Protein AF-0000000084926253 (afdb_homodimer)

InterPro domains:
  IPR000182 GNAT domain [PF13302] (10-148)
  IPR000182 GNAT domain [PS51186] (9-174)
  IPR016181 Acyl-CoA N-acyltransferase [SSF55729] (2-172)

Sequence (370 aa):
MIIAQGELVNIREVRWGDLKYLQKWANDPEVAYWARAETNISNVTIGEFRRWYYRRSSSSVKRFIIETKESKKPIGSISYRDYDSINKVIVLGIHIGEKNYWGKGFGTDAIKTFVKYLFDTLDINRIELDTFDENIRAIKAYQKCGFKIEGVLREARLIEGKFHDVIIMGMTRKDYLKIANKIQIMIIAQGELVNIREVRWGDLKYLQKWANDPEVAYWARAETNISNVTIGEFRRWYYRRSSSSVKRFIIETKESKKPIGSISYRDYDSINKVIVLGIHIGEKNYWGKGFGTDAIKTFVKYLFDTLDINRIELDTFDENIRAIKAYQKCGFKIEGVLREARLIEGKFHDVIIMGMTRKDYLKIANKIQI

Nearest PDB structures (foldseek):
  8gxk-assembly2_C  TM=8.073E-01  e=1.306E-13  Pseudomonas jinjuensis
  8gxf-assembly2_C  TM=8.022E-01  e=2.787E-13  Pseudomonas flexibilis
  8gxj-assembly1_A  TM=7.849E-01  e=1.741E-12  Pseudomonas aeruginosa PAO1
  3igr-assembly1_A  TM=8.178E-01  e=3.489E-12  Aliivibrio fischeri ES114
  3tcv-assembly1_A  TM=7.772E-01  e=3.716E-12  Brucella abortus 2308

Structure (mmCIF, N/CA/C/O backbone):
data_AF-0000000084926253-model_v1
#
loop_
_entity.id
_entity.type
_entity.pdbx_description
1 polymer 'GCN5-related N-acetyltransferase'
#
loop_
_atom_site.group_PDB
_atom_site.id
_atom_site.type_symbol
_atom_site.label_atom_id
_atom_site.label_alt_id
_atom_site.label_comp_id
_atom_site.label_asym_id
_atom_site.label_entity_id
_atom_site.label_seq_id
_atom_site.pdbx_PDB_ins_code
_atom_site.Cartn_x
_atom_site.Cartn_y
_atom_site.Cartn_z
_atom_site.occupancy
_atom_site.B_iso_or_equiv
_atom_site.auth_seq_id
_atom_site.auth_comp_id
_atom_site.auth_asym_id
_atom_site.auth_atom_id
_atom_site.pdbx_PDB_model_num
ATOM 1 N N . MET A 1 1 ? 6.355 20.531 22.109 1 90.69 1 MET A N 1
ATOM 2 C CA . MET A 1 1 ? 7.398 21.25 21.391 1 90.69 1 MET A CA 1
ATOM 3 C C . MET A 1 1 ? 7.027 21.406 19.922 1 90.69 1 MET A C 1
ATOM 5 O O . MET A 1 1 ? 6.543 20.469 19.297 1 90.69 1 MET A O 1
ATOM 9 N N . ILE A 1 2 ? 7.273 22.609 19.391 1 97.62 2 ILE A N 1
ATOM 10 C CA . ILE A 1 2 ? 7.031 22.875 17.984 1 97.62 2 ILE A CA 1
ATOM 11 C C . ILE A 1 2 ? 8.141 22.25 17.125 1 97.62 2 ILE A C 1
ATOM 13 O O . ILE A 1 2 ? 9.32 22.469 17.391 1 97.62 2 ILE A O 1
ATOM 17 N N . ILE A 1 3 ? 7.773 21.484 16.125 1 98.12 3 ILE A N 1
ATOM 18 C CA . ILE A 1 3 ? 8.789 20.797 15.336 1 98.12 3 ILE A CA 1
ATOM 19 C C . ILE A 1 3 ? 8.969 21.516 13.992 1 98.12 3 ILE A C 1
ATOM 21 O O . ILE A 1 3 ? 10.008 21.391 13.352 1 98.12 3 ILE A O 1
ATOM 25 N N . ALA A 1 4 ? 7.961 22.203 13.594 1 98.44 4 ALA A N 1
ATOM 26 C CA . ALA A 1 4 ? 8.016 22.938 12.328 1 98.44 4 ALA A CA 1
ATOM 27 C C . ALA A 1 4 ? 7.02 24.094 12.328 1 98.44 4 ALA A C 1
ATOM 29 O O . ALA A 1 4 ? 5.992 24.047 13.008 1 98.44 4 ALA A O 1
ATOM 30 N N . GLN A 1 5 ? 7.32 25.125 11.594 1 98.5 5 GLN A N 1
ATOM 31 C CA . GLN A 1 5 ? 6.484 26.312 11.531 1 98.5 5 GLN A CA 1
ATOM 32 C C . GLN A 1 5 ? 6.25 26.75 10.086 1 98.5 5 GLN A C 1
ATOM 34 O O . GLN A 1 5 ? 7.199 26.875 9.305 1 98.5 5 GLN A O 1
ATOM 39 N N . GLY A 1 6 ? 4.949 26.875 9.766 1 98.12 6 GLY A N 1
ATOM 40 C CA . GLY A 1 6 ? 4.578 27.375 8.453 1 98.12 6 GLY A CA 1
ATOM 41 C C . GLY A 1 6 ? 4.09 28.812 8.484 1 98.12 6 GLY A C 1
ATOM 42 O O . GLY A 1 6 ? 4.445 29.578 9.383 1 98.12 6 GLY A O 1
ATOM 43 N N . GLU A 1 7 ? 3.412 29.234 7.43 1 98.19 7 GLU A N 1
ATOM 44 C CA . GLU A 1 7 ? 2.875 30.578 7.336 1 98.19 7 GLU A CA 1
ATOM 45 C C . GLU A 1 7 ? 1.627 30.75 8.195 1 98.19 7 GLU A C 1
ATOM 47 O O . GLU A 1 7 ? 1.446 31.781 8.852 1 98.19 7 GLU A O 1
ATOM 52 N N . LEU A 1 8 ? 0.817 29.688 8.227 1 98.56 8 LEU A N 1
ATOM 53 C CA . LEU A 1 8 ? -0.477 29.766 8.898 1 98.56 8 LEU A CA 1
ATOM 54 C C . LEU A 1 8 ? -0.507 28.875 10.133 1 98.56 8 LEU A C 1
ATOM 56 O O . LEU A 1 8 ? -1.271 29.125 11.07 1 98.56 8 LEU A O 1
ATOM 60 N N . VAL A 1 9 ? 0.363 27.844 10.086 1 98.75 9 VAL A N 1
ATOM 61 C CA . VAL A 1 9 ? 0.202 26.844 11.141 1 98.75 9 VAL A CA 1
ATOM 62 C C . VAL A 1 9 ? 1.558 26.547 11.773 1 98.75 9 VAL A C 1
ATOM 64 O O . VAL A 1 9 ? 2.604 26.828 11.18 1 98.75 9 VAL A O 1
ATOM 67 N N . ASN A 1 10 ? 1.489 26.047 13.016 1 98.75 10 ASN A N 1
ATOM 68 C CA . ASN A 1 10 ? 2.57 25.297 13.648 1 98.75 10 ASN A CA 1
ATOM 69 C C . ASN A 1 10 ? 2.256 23.797 13.711 1 98.75 10 ASN A C 1
ATOM 71 O O . ASN A 1 10 ? 1.097 23.422 13.867 1 98.75 10 ASN A O 1
ATOM 75 N N . ILE A 1 11 ? 3.277 23.031 13.539 1 98.88 11 ILE A N 1
ATOM 76 C CA . ILE A 1 11 ? 3.168 21.594 13.773 1 98.88 11 ILE A CA 1
ATOM 77 C C . ILE A 1 11 ? 3.949 21.219 15.031 1 98.88 11 ILE A C 1
ATOM 79 O O . ILE A 1 11 ? 5.129 21.547 15.156 1 98.88 11 ILE A O 1
ATOM 83 N N . ARG A 1 12 ? 3.311 20.516 15.969 1 98.75 12 ARG A N 1
ATOM 84 C CA . ARG A 1 12 ? 3.963 20.219 17.234 1 98.75 12 ARG A CA 1
ATOM 85 C C . ARG A 1 12 ? 3.598 18.812 17.734 1 98.75 12 ARG A C 1
ATOM 87 O O . ARG A 1 12 ? 2.645 18.219 17.234 1 98.75 12 ARG A O 1
ATOM 94 N N . GLU A 1 13 ? 4.312 18.344 18.703 1 98.31 13 GLU A N 1
ATOM 95 C CA . GLU A 1 13 ? 4.047 17.047 19.328 1 98.31 13 GLU A CA 1
ATOM 96 C C . GLU A 1 13 ? 2.689 17.047 20.031 1 98.31 13 GLU A C 1
ATOM 98 O O . GLU A 1 13 ? 2.213 18.094 20.484 1 98.31 13 GLU A O 1
ATOM 103 N N . VAL A 1 14 ? 2.17 15.859 20.094 1 98.5 14 VAL A N 1
ATOM 104 C CA . VAL A 1 14 ? 0.901 15.68 20.797 1 98.5 14 VAL A CA 1
ATOM 105 C C . VAL A 1 14 ? 1.115 15.82 22.297 1 98.5 14 VAL A C 1
ATOM 107 O O . VAL A 1 14 ? 2.088 15.289 22.844 1 98.5 14 VAL A O 1
ATOM 110 N N . ARG A 1 15 ? 0.203 16.531 22.938 1 97.5 15 ARG A N 1
ATOM 111 C CA . ARG A 1 15 ? 0.173 16.641 24.391 1 97.5 15 ARG A CA 1
ATOM 112 C C . ARG A 1 15 ? -1.101 16.031 24.953 1 97.5 15 ARG A C 1
ATOM 114 O O . ARG A 1 15 ? -2.078 15.836 24.234 1 97.5 15 ARG A O 1
ATOM 121 N N . TRP A 1 16 ? -1.002 15.805 26.234 1 97 16 TRP A N 1
ATOM 122 C CA . TRP A 1 16 ? -2.139 15.195 26.922 1 97 16 TRP A CA 1
ATOM 123 C C . TRP A 1 16 ? -3.422 15.977 26.641 1 97 16 TRP A C 1
ATOM 125 O O . TRP A 1 16 ? -4.461 15.383 26.344 1 97 16 TRP A O 1
ATOM 135 N N . GLY A 1 17 ? -3.395 17.234 26.688 1 97.38 17 GLY A N 1
ATOM 136 C CA . GLY A 1 17 ? -4.551 18.094 26.5 1 97.38 17 GLY A CA 1
ATOM 137 C C . GLY A 1 17 ? -5.117 18.047 25.094 1 97.38 17 GLY A C 1
ATOM 138 O O . GLY A 1 17 ? -6.242 18.5 24.859 1 97.38 17 GLY A O 1
ATOM 139 N N . ASP A 1 18 ? -4.383 17.484 24.172 1 98.31 18 ASP A N 1
ATOM 140 C CA . ASP A 1 18 ? -4.824 17.406 22.797 1 98.31 18 ASP A CA 1
ATOM 141 C C . ASP A 1 18 ? -5.793 16.234 22.594 1 98.31 18 ASP A C 1
ATOM 143 O O . ASP A 1 18 ? -6.477 16.156 21.562 1 98.31 18 ASP A O 1
ATOM 147 N N . LEU A 1 19 ? -5.855 15.336 23.5 1 98.25 19 LEU A N 1
ATOM 148 C CA . LEU A 1 19 ? -6.625 14.102 23.344 1 98.25 19 LEU A CA 1
ATOM 149 C C . LEU A 1 19 ? -8.102 14.414 23.125 1 98.25 19 LEU A C 1
ATOM 151 O O . LEU A 1 19 ? -8.797 13.695 22.406 1 98.25 19 LEU A O 1
ATOM 155 N N . LYS A 1 20 ? -8.57 15.453 23.75 1 98 20 LYS A N 1
ATOM 156 C CA . LYS A 1 20 ? -9.969 15.82 23.562 1 98 20 LYS A CA 1
ATOM 157 C C . LYS A 1 20 ? -10.25 16.234 22.125 1 98 20 LYS A C 1
ATOM 159 O O . LYS A 1 20 ? -11.336 15.984 21.594 1 98 20 LYS A O 1
ATOM 164 N N . TYR A 1 21 ? -9.32 16.906 21.531 1 98.38 21 TYR A N 1
ATOM 165 C CA . TYR A 1 21 ? -9.477 17.312 20.125 1 98.38 21 TYR A CA 1
ATOM 166 C C . TYR A 1 21 ? -9.406 16.094 19.203 1 98.38 21 TYR A C 1
ATOM 168 O O . TYR A 1 21 ? -10.227 15.953 18.297 1 98.38 21 TYR A O 1
ATOM 176 N N . LEU A 1 22 ? -8.422 15.273 19.484 1 98.12 22 LEU A N 1
ATOM 177 C CA . LEU A 1 22 ? -8.297 14.055 18.688 1 98.12 22 LEU A CA 1
ATOM 178 C C . LEU A 1 22 ? -9.578 13.234 18.75 1 98.12 22 LEU A C 1
ATOM 180 O O . LEU A 1 22 ? -10.047 12.719 17.734 1 98.12 22 LEU A O 1
ATOM 184 N N . GLN A 1 23 ? -10.109 13.102 19.891 1 98 23 GLN A N 1
ATOM 185 C CA . GLN A 1 23 ? -11.367 12.383 20.078 1 98 23 GLN A CA 1
ATOM 186 C C . GLN A 1 23 ? -12.492 13.062 19.297 1 98 23 GLN A C 1
ATOM 188 O O . GLN A 1 23 ? -13.258 12.398 18.594 1 98 23 GLN A O 1
ATOM 193 N N . LYS A 1 24 ? -12.578 14.359 19.5 1 97.94 24 LYS A N 1
ATOM 194 C CA . LYS A 1 24 ? -13.594 15.141 18.797 1 97.94 24 LYS A CA 1
ATOM 195 C C . LYS A 1 24 ? -13.547 14.898 17.297 1 97.94 24 LYS A C 1
ATOM 197 O O . LYS A 1 24 ? -14.562 14.602 16.672 1 97.94 24 LYS A O 1
ATOM 202 N N . TRP A 1 25 ? -12.414 15.039 16.75 1 98 25 TRP A N 1
ATOM 203 C CA . TRP A 1 25 ? -12.25 14.898 15.312 1 98 25 TRP A CA 1
ATOM 204 C C . TRP A 1 25 ? -12.539 13.469 14.867 1 98 25 TRP A C 1
ATOM 206 O O . TRP A 1 25 ? -13.195 13.25 13.844 1 98 25 TRP A O 1
ATOM 216 N N . ALA A 1 26 ? -12.047 12.461 15.602 1 96.94 26 ALA A N 1
ATOM 217 C CA . ALA A 1 26 ? -12.234 11.055 15.266 1 96.94 26 ALA A CA 1
ATOM 218 C C . ALA A 1 26 ? -13.711 10.68 15.258 1 96.94 26 ALA A C 1
ATOM 220 O O . ALA A 1 26 ? -14.141 9.82 14.484 1 96.94 26 ALA A O 1
ATOM 221 N N . ASN A 1 27 ? -14.453 11.367 16.047 1 97.12 27 ASN A N 1
ATOM 222 C CA . ASN A 1 27 ? -15.859 11.016 16.234 1 97.12 27 ASN A CA 1
ATOM 223 C C . ASN A 1 27 ? -16.781 11.906 15.398 1 97.12 27 ASN A C 1
ATOM 225 O O . ASN A 1 27 ? -18 11.766 15.453 1 97.12 27 ASN A O 1
ATOM 229 N N . ASP A 1 28 ? -16.25 12.82 14.695 1 97.69 28 ASP A N 1
ATOM 230 C CA . ASP A 1 28 ? -17.031 13.641 13.766 1 97.69 28 ASP A CA 1
ATOM 231 C C . ASP A 1 28 ? -17.219 12.922 12.43 1 97.69 28 ASP A C 1
ATOM 233 O O . ASP A 1 28 ? -16.25 12.641 11.727 1 97.69 28 ASP A O 1
ATOM 237 N N . PRO A 1 29 ? -18.422 12.648 12.062 1 96.5 29 PRO A N 1
ATOM 238 C CA . PRO A 1 29 ? -18.656 11.82 10.883 1 96.5 29 PRO A CA 1
ATOM 239 C C . PRO A 1 29 ? -18.109 12.445 9.602 1 96.5 29 PRO A C 1
ATOM 241 O O . PRO A 1 29 ? -17.641 11.734 8.711 1 96.5 29 PRO A O 1
ATOM 244 N N . GLU A 1 30 ? -18.234 13.664 9.422 1 97.19 30 GLU A N 1
ATOM 245 C CA . GLU A 1 30 ? -17.75 14.312 8.211 1 97.19 30 GLU A CA 1
ATOM 246 C C . GLU A 1 30 ? -16.234 14.289 8.141 1 97.19 30 GLU A C 1
ATOM 248 O O . GLU A 1 30 ? -15.648 14.055 7.078 1 97.19 30 GLU A O 1
ATOM 253 N N . VAL A 1 31 ? -15.602 14.57 9.281 1 97.56 31 VAL A N 1
ATOM 254 C CA . VAL A 1 31 ? -14.148 14.5 9.344 1 97.56 31 VAL A CA 1
ATOM 255 C C . VAL A 1 31 ? -13.688 13.078 9.039 1 97.56 31 VAL A C 1
ATOM 257 O O . VAL A 1 31 ? -12.773 12.875 8.227 1 97.56 31 VAL A O 1
ATOM 260 N N . ALA A 1 32 ? -14.359 12.117 9.641 1 96.5 32 ALA A N 1
ATOM 261 C CA . ALA A 1 32 ? -14.016 10.711 9.43 1 96.5 32 ALA A CA 1
ATOM 262 C C . ALA A 1 32 ? -14.203 10.312 7.969 1 96.5 32 ALA A C 1
ATOM 264 O O . ALA A 1 32 ? -13.391 9.57 7.41 1 96.5 32 ALA A O 1
ATOM 265 N N . TYR A 1 33 ? -15.203 10.797 7.348 1 96.62 33 TYR A N 1
ATOM 266 C CA . TYR A 1 33 ? -15.492 10.5 5.949 1 96.62 33 TYR A CA 1
ATOM 267 C C . TYR A 1 33 ? -14.352 10.961 5.047 1 96.62 33 TYR A C 1
ATOM 269 O O . TYR A 1 33 ? -13.812 10.172 4.266 1 96.62 33 TYR A O 1
ATOM 277 N N . TRP A 1 34 ? -13.93 12.141 5.188 1 96.19 34 TRP A N 1
ATOM 278 C CA . TRP A 1 34 ? -12.922 12.703 4.293 1 96.19 34 TRP A CA 1
ATOM 279 C C . TRP A 1 34 ? -11.531 12.219 4.672 1 96.19 34 TRP A C 1
ATOM 281 O O . TRP A 1 34 ? -10.68 12.016 3.803 1 96.19 34 TRP A O 1
ATOM 291 N N . ALA A 1 35 ? -11.289 12.031 5.953 1 94.38 35 ALA A N 1
ATOM 292 C CA . ALA A 1 35 ? -9.961 11.656 6.438 1 94.38 35 ALA A CA 1
ATOM 293 C C . ALA A 1 35 ? -9.688 10.172 6.203 1 94.38 35 ALA A C 1
ATOM 295 O O . ALA A 1 35 ? -8.562 9.781 5.895 1 94.38 35 ALA A O 1
ATOM 296 N N . ARG A 1 36 ? -10.781 9.383 6.332 1 93 36 ARG A N 1
ATOM 297 C CA . ARG A 1 36 ? -10.555 7.938 6.387 1 93 36 ARG A CA 1
ATOM 298 C C . ARG A 1 36 ? -11.578 7.191 5.535 1 93 36 ARG A C 1
ATOM 300 O O . ARG A 1 36 ? -11.586 5.957 5.512 1 93 36 ARG A O 1
ATOM 307 N N . ALA A 1 37 ? -12.445 7.898 4.902 1 93.75 37 ALA A N 1
ATOM 308 C CA . ALA A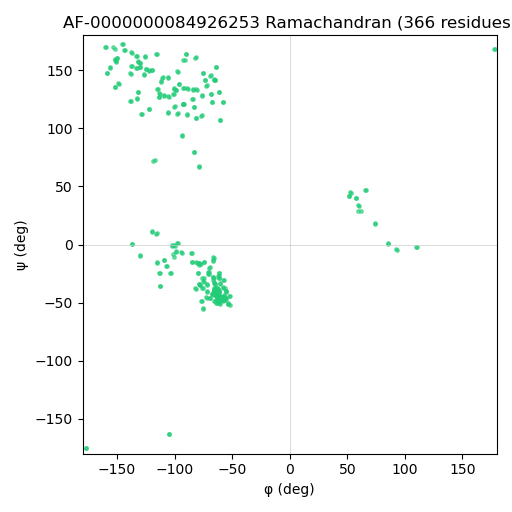 1 37 ? -13.5 7.297 4.094 1 93.75 37 ALA A CA 1
ATOM 309 C C . ALA A 1 37 ? -14.391 6.391 4.941 1 93.75 37 ALA A C 1
ATOM 311 O O . ALA A 1 37 ? -14.836 5.34 4.477 1 93.75 37 ALA A O 1
ATOM 312 N N . GLU A 1 38 ? -14.555 6.746 6.121 1 92.25 38 GLU A N 1
ATOM 313 C CA . GLU A 1 38 ? -15.375 5.961 7.035 1 92.25 38 GLU A CA 1
ATOM 314 C C . GLU A 1 38 ? -16.766 6.578 7.207 1 92.25 38 GLU A C 1
ATOM 316 O O . GLU A 1 38 ? -16.875 7.777 7.465 1 92.25 38 GLU A O 1
ATOM 321 N N . THR A 1 39 ? -17.766 5.758 7.047 1 92.06 39 THR A N 1
ATOM 322 C CA . THR A 1 39 ? -19.141 6.273 7.152 1 92.06 39 THR A CA 1
ATOM 323 C C . THR A 1 39 ? -19.859 5.656 8.344 1 92.06 39 THR A C 1
ATOM 325 O O . THR A 1 39 ? -20.906 6.141 8.766 1 92.06 39 THR A O 1
ATOM 328 N N . ASN A 1 40 ? -19.406 4.605 8.93 1 86.56 40 ASN A N 1
ATOM 329 C CA . ASN A 1 40 ? -19.984 3.951 10.094 1 86.56 40 ASN A CA 1
ATOM 330 C C . ASN A 1 40 ? -19.031 3.975 11.281 1 86.56 40 ASN A C 1
ATOM 332 O O . ASN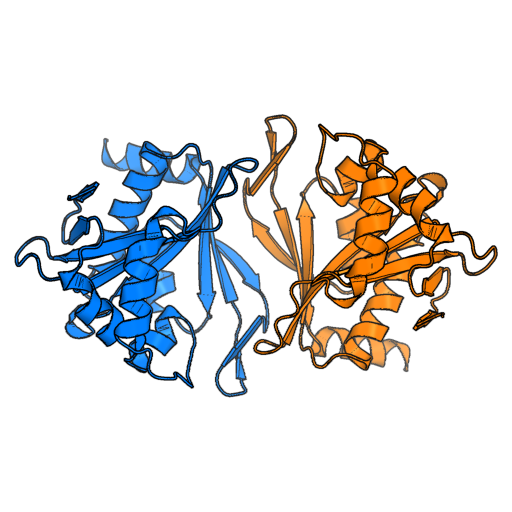 A 1 40 ? -18.578 2.926 11.734 1 86.56 40 ASN A O 1
ATOM 336 N N . ILE A 1 41 ? -18.953 5.176 11.781 1 84.88 41 ILE A N 1
ATOM 337 C CA . ILE A 1 41 ? -17.938 5.297 12.828 1 84.88 41 ILE A CA 1
ATOM 338 C C . ILE A 1 41 ? -18.562 4.961 14.18 1 84.88 41 ILE A C 1
ATOM 340 O O . ILE A 1 41 ? -19.734 5.266 14.43 1 84.88 41 ILE A O 1
ATOM 344 N N . SER A 1 42 ? -17.766 4.145 14.867 1 86.88 42 SER A N 1
ATOM 345 C CA . SER A 1 42 ? -18.078 3.961 16.281 1 86.88 42 SER A CA 1
ATOM 346 C C . SER A 1 42 ? -17.297 4.945 17.156 1 86.88 42 SER A C 1
ATOM 348 O O . SER A 1 42 ? -16.109 5.18 16.922 1 86.88 42 SER A O 1
ATOM 350 N N . ASN A 1 43 ? -17.969 5.508 18.047 1 90.5 43 ASN A N 1
ATOM 351 C CA . ASN A 1 43 ? -17.297 6.484 18.906 1 90.5 43 ASN A CA 1
ATOM 352 C C . ASN A 1 43 ? -16.125 5.863 19.625 1 90.5 43 ASN A C 1
ATOM 354 O O . ASN A 1 43 ? -16.266 4.867 20.344 1 90.5 43 ASN A O 1
ATOM 358 N N . VAL A 1 44 ? -15.086 6.469 19.375 1 92.94 44 VAL A N 1
ATOM 359 C CA . VAL A 1 44 ? -13.898 6.078 20.125 1 92.94 44 VAL A CA 1
ATOM 360 C C . VAL A 1 44 ? -13.867 6.789 21.469 1 92.94 44 VAL A C 1
ATOM 362 O O . VAL A 1 44 ? -14.062 8.008 21.547 1 92.94 44 VAL A O 1
ATOM 365 N N . THR A 1 45 ? -13.609 6.086 22.484 1 95.75 45 THR A N 1
ATOM 366 C CA . THR A 1 45 ? -13.641 6.648 23.828 1 95.75 45 THR A CA 1
ATOM 367 C C . THR A 1 45 ? -12.344 7.387 24.141 1 95.75 45 THR A C 1
ATOM 369 O O . THR A 1 45 ? -11.312 7.133 23.516 1 95.75 45 THR A O 1
ATOM 372 N N . ILE A 1 46 ? -12.492 8.188 25.125 1 95.38 46 ILE A N 1
ATOM 373 C CA . ILE A 1 46 ? -11.312 8.922 25.562 1 95.38 46 ILE A CA 1
ATOM 374 C C . ILE A 1 46 ? -10.281 7.945 26.141 1 95.38 46 ILE A C 1
ATOM 376 O O . ILE A 1 46 ? -9.078 8.164 26.016 1 95.38 46 ILE A O 1
ATOM 380 N N . GLY A 1 47 ? -10.773 6.883 26.766 1 95.88 47 GLY A N 1
ATOM 381 C CA . GLY A 1 47 ? -9.891 5.859 27.297 1 95.88 47 GLY A CA 1
ATOM 382 C C . GLY A 1 47 ? -8.992 5.23 26.25 1 95.88 47 GLY A C 1
ATOM 383 O O . GLY A 1 47 ? -7.828 4.934 26.516 1 95.88 47 GLY A O 1
ATOM 384 N N . GLU A 1 48 ? -9.508 5.051 25.109 1 95.5 48 GLU A N 1
ATOM 385 C CA . GLU A 1 48 ? -8.719 4.496 24.016 1 95.5 48 GLU A CA 1
ATOM 386 C C . GLU A 1 48 ? -7.594 5.441 23.609 1 95.5 48 GLU A C 1
ATOM 388 O O . GLU A 1 48 ? -6.473 5.004 23.344 1 95.5 48 GLU A O 1
ATOM 393 N N . PHE A 1 49 ? -7.895 6.719 23.594 1 95.56 49 PHE A N 1
ATOM 394 C CA . PHE A 1 49 ? -6.879 7.699 23.219 1 95.56 49 PHE A CA 1
ATOM 395 C C . PHE A 1 49 ? -5.836 7.832 24.328 1 95.56 49 PHE A C 1
ATOM 397 O O . PHE A 1 49 ? -4.66 8.062 24.062 1 95.56 49 PHE A O 1
ATOM 404 N N . ARG A 1 50 ? -6.258 7.699 25.531 1 96.06 50 ARG A N 1
ATOM 405 C CA . ARG A 1 50 ? -5.309 7.715 26.641 1 96.06 50 ARG A CA 1
ATOM 406 C C . ARG A 1 50 ? -4.336 6.543 26.547 1 96.06 50 ARG A C 1
ATOM 408 O O . ARG A 1 50 ? -3.129 6.719 26.734 1 96.06 50 ARG A O 1
ATOM 415 N N . ARG A 1 51 ? -4.887 5.391 26.297 1 95.69 51 ARG A N 1
ATOM 416 C CA . ARG A 1 51 ? -4.035 4.219 26.109 1 95.69 51 ARG A CA 1
ATOM 417 C C . ARG A 1 51 ? -3.057 4.426 24.953 1 95.69 51 ARG A C 1
ATOM 419 O O . ARG A 1 51 ? -1.871 4.117 25.078 1 95.69 51 ARG A O 1
ATOM 426 N N . TRP A 1 52 ? -3.588 4.93 23.891 1 94.56 52 TRP A N 1
ATOM 427 C CA . TRP A 1 52 ? -2.729 5.219 22.75 1 94.56 52 TRP A CA 1
ATOM 428 C C . TRP A 1 52 ? -1.615 6.188 23.141 1 94.56 52 TRP A C 1
ATOM 430 O O . TRP A 1 52 ? -0.455 5.988 22.766 1 94.56 52 TRP A O 1
ATOM 440 N N . TYR A 1 53 ? -1.964 7.27 23.859 1 95.75 53 TYR A N 1
ATOM 441 C CA . TYR A 1 53 ? -1.023 8.328 24.203 1 95.75 53 TYR A CA 1
ATOM 442 C C . TYR A 1 53 ? 0.182 7.762 24.953 1 95.75 53 TYR A C 1
ATOM 444 O O . TYR A 1 53 ? 1.322 8.141 24.672 1 95.75 53 TYR A O 1
ATOM 452 N N . TYR A 1 54 ? -0.022 6.859 25.75 1 94.81 54 TYR A N 1
ATOM 453 C CA . TYR A 1 54 ? 1.046 6.316 26.578 1 94.81 54 TYR A CA 1
ATOM 454 C C . TYR A 1 54 ? 1.911 5.344 25.797 1 94.81 54 TYR A C 1
ATOM 456 O O . TYR A 1 54 ? 3.049 5.059 26.172 1 94.81 54 TYR A O 1
ATOM 464 N N . ARG A 1 55 ? 1.462 4.898 24.719 1 95.38 55 ARG A N 1
ATOM 465 C CA . ARG A 1 55 ? 2.203 3.902 23.953 1 95.38 55 ARG A CA 1
ATOM 466 C C . ARG A 1 55 ? 2.633 4.461 22.594 1 95.38 55 ARG A C 1
ATOM 468 O O . ARG A 1 55 ? 3.131 3.725 21.75 1 95.38 55 ARG A O 1
ATOM 475 N N . ARG A 1 56 ? 2.445 5.723 22.406 1 93.56 56 ARG A N 1
ATOM 476 C CA . ARG A 1 56 ? 2.572 6.289 21.062 1 93.56 56 ARG A CA 1
ATOM 477 C C . ARG A 1 56 ? 4.027 6.301 20.609 1 93.56 56 ARG A C 1
ATOM 479 O O . ARG A 1 56 ? 4.309 6.375 19.406 1 93.56 56 ARG A O 1
ATOM 486 N N . SER A 1 57 ? 4.902 6.293 21.547 1 91.69 57 SER A N 1
ATOM 487 C CA . SER A 1 57 ? 6.32 6.27 21.188 1 91.69 57 SER A CA 1
ATOM 488 C C . SER A 1 57 ? 6.676 5.012 20.406 1 91.69 57 SER A C 1
ATOM 490 O O . SER A 1 57 ? 7.602 5.02 19.594 1 91.69 57 SER A O 1
ATOM 492 N N . SER A 1 58 ? 5.953 3.971 20.625 1 93.25 58 SER A N 1
ATOM 493 C CA . SER A 1 58 ? 6.219 2.697 19.953 1 93.25 58 SER A CA 1
ATOM 494 C C . SER A 1 58 ? 5.332 2.512 18.734 1 93.25 58 SER A C 1
ATOM 496 O O . SER A 1 58 ? 5.414 1.491 18.047 1 93.25 58 SER A O 1
ATOM 498 N N . SER A 1 59 ? 4.582 3.504 18.562 1 92.62 59 SER A N 1
ATOM 499 C CA . SER A 1 59 ? 3.668 3.422 17.438 1 92.62 59 SER A CA 1
ATOM 500 C C . SER A 1 59 ? 4.41 3.596 16.109 1 92.62 59 SER A C 1
ATOM 502 O O . SER A 1 59 ? 5.316 4.422 16 1 92.62 59 SER A O 1
ATOM 504 N N . SER A 1 60 ? 3.977 2.814 15.125 1 93.75 60 SER A N 1
ATOM 505 C CA . SER A 1 60 ? 4.512 2.959 13.773 1 93.75 60 SER A CA 1
ATOM 506 C C . SER A 1 60 ? 3.959 4.207 13.094 1 93.75 60 SER A C 1
ATOM 508 O O . SER A 1 60 ? 4.465 4.625 12.047 1 93.75 60 SER A O 1
ATOM 510 N N . VAL A 1 61 ? 2.969 4.73 13.617 1 96.44 61 VAL A N 1
ATOM 511 C CA . VAL A 1 61 ? 2.406 5.996 13.156 1 96.44 61 VAL A CA 1
ATOM 512 C C . VAL A 1 61 ? 2.877 7.133 14.062 1 96.44 61 VAL A C 1
ATOM 514 O O . VAL A 1 61 ? 2.67 7.09 15.273 1 96.44 61 VAL A O 1
ATOM 517 N N . LYS A 1 62 ? 3.531 8.023 13.531 1 98.06 62 LYS A N 1
ATOM 518 C CA . LYS A 1 62 ? 3.926 9.234 14.25 1 98.06 62 LYS A CA 1
ATOM 519 C C . LYS A 1 62 ? 2.977 10.383 13.938 1 98.06 62 LYS A C 1
ATOM 521 O O . LYS A 1 62 ? 2.971 10.914 12.828 1 98.06 62 LYS A O 1
ATOM 526 N N . ARG A 1 63 ? 2.264 10.766 14.914 1 98.38 63 ARG A N 1
ATOM 527 C CA . ARG A 1 63 ? 1.217 11.773 14.758 1 98.38 63 ARG A CA 1
ATOM 528 C C . ARG A 1 63 ? 1.606 13.078 15.445 1 98.38 63 ARG A C 1
ATOM 530 O O . ARG A 1 63 ? 2.172 13.062 16.547 1 98.38 63 ARG A O 1
ATOM 537 N N . PHE A 1 64 ? 1.224 14.188 14.836 1 98.81 64 PHE A N 1
ATOM 538 C CA . PHE A 1 64 ? 1.483 15.539 15.32 1 98.81 64 PHE A CA 1
ATOM 539 C C . PHE A 1 64 ? 0.22 16.391 15.258 1 98.81 64 PHE A C 1
ATOM 541 O O . PHE A 1 64 ? -0.744 16.031 14.578 1 98.81 64 PHE A O 1
ATOM 548 N N . ILE A 1 65 ? 0.306 17.469 16.016 1 98.94 65 ILE A N 1
ATOM 549 C CA . ILE A 1 65 ? -0.834 18.375 16.047 1 98.94 65 ILE A CA 1
ATOM 550 C C . ILE A 1 65 ? -0.565 19.578 15.148 1 98.94 65 ILE A C 1
ATOM 552 O O . ILE A 1 65 ? 0.54 20.125 15.148 1 98.94 65 ILE A O 1
ATOM 556 N N . ILE A 1 66 ? -1.558 19.891 14.383 1 98.94 66 ILE A N 1
ATOM 557 C CA . ILE A 1 66 ? -1.576 21.141 13.641 1 98.94 66 ILE A CA 1
ATOM 558 C C . ILE A 1 66 ? -2.287 22.219 14.461 1 98.94 66 ILE A C 1
ATOM 560 O O . ILE A 1 66 ? -3.455 22.062 14.82 1 98.94 66 ILE A O 1
ATOM 564 N N . GLU A 1 67 ? -1.664 23.312 14.781 1 98.88 67 GLU A N 1
ATOM 565 C CA . GLU A 1 67 ? -2.314 24.438 15.445 1 98.88 67 GLU A CA 1
ATOM 566 C C . GLU A 1 67 ? -2.131 25.719 14.656 1 98.88 67 GLU A C 1
ATOM 568 O O . G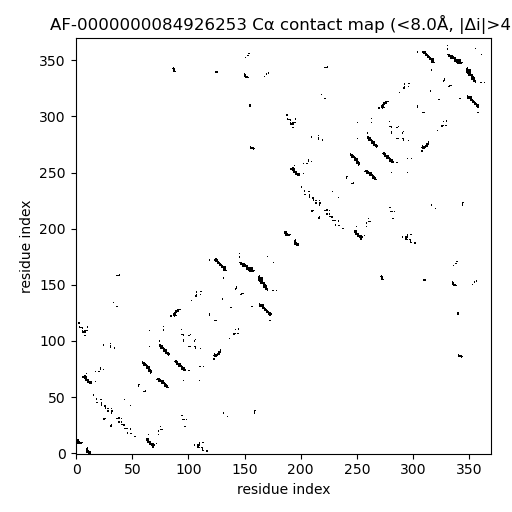LU A 1 67 ? -1.141 25.875 13.945 1 98.88 67 GLU A O 1
ATOM 573 N N . THR A 1 68 ? -3.078 26.625 14.781 1 98.56 68 THR A N 1
ATOM 574 C CA . THR A 1 68 ? -2.947 27.906 14.109 1 98.56 68 THR A CA 1
ATOM 575 C C . THR A 1 68 ? -1.776 28.703 14.688 1 98.56 68 THR A C 1
ATOM 577 O O . THR A 1 68 ? -1.518 28.656 15.891 1 98.56 68 THR A O 1
ATOM 580 N N . LYS A 1 69 ? -1.129 29.359 13.82 1 97.12 69 LYS A N 1
ATOM 581 C CA . LYS A 1 69 ? -0.01 30.172 14.281 1 97.12 69 LYS A CA 1
ATOM 582 C C . LYS A 1 69 ? -0.493 31.312 15.172 1 97.12 69 LYS A C 1
ATOM 584 O O . LYS A 1 69 ? 0.144 31.641 16.172 1 97.12 69 LYS A O 1
ATOM 589 N N . GLU A 1 70 ? -1.544 31.906 14.914 1 94.44 70 GLU A N 1
ATOM 590 C CA . GLU A 1 70 ? -2.031 33.094 15.586 1 94.44 70 GLU A CA 1
ATOM 591 C C . GLU A 1 70 ? -2.602 32.75 16.969 1 94.44 70 GLU A C 1
ATOM 593 O O . GLU A 1 70 ? -2.182 33.344 17.969 1 94.44 70 GLU A O 1
ATOM 598 N N . SER A 1 71 ? -3.529 31.859 17.062 1 96.5 71 SER A N 1
ATOM 599 C CA . SER A 1 71 ? -4.254 31.609 18.297 1 96.5 71 SER A CA 1
ATOM 600 C C . SER A 1 71 ? -3.721 30.359 19 1 96.5 71 SER A C 1
ATOM 602 O O . SER A 1 71 ? -4.125 30.062 20.125 1 96.5 71 SER A O 1
ATOM 604 N N . LYS A 1 72 ? -2.846 29.641 18.312 1 97.62 72 LYS A N 1
ATOM 605 C CA . LYS A 1 72 ? -2.293 28.391 18.844 1 97.62 72 LYS A CA 1
ATOM 606 C C . LYS A 1 72 ? -3.398 27.375 19.141 1 97.62 72 LYS A C 1
ATOM 608 O O . LYS A 1 72 ? -3.27 26.562 20.047 1 97.62 72 LYS A O 1
ATOM 613 N N . LYS A 1 73 ? -4.414 27.484 18.422 1 98 73 LYS A N 1
ATOM 614 C CA . LYS A 1 73 ? -5.527 26.547 18.547 1 98 73 LYS A CA 1
ATOM 615 C C . LYS A 1 73 ? -5.281 25.297 17.734 1 98 73 LYS A C 1
ATOM 617 O O . LYS A 1 73 ? -4.984 25.375 16.531 1 98 73 LYS A O 1
ATOM 622 N N . PRO A 1 74 ? -5.359 24.094 18.422 1 98.88 74 PRO A N 1
ATOM 623 C CA . PRO A 1 74 ? -5.316 22.875 17.625 1 98.88 74 PRO A CA 1
ATOM 624 C C . PRO A 1 74 ? -6.477 22.781 16.641 1 98.88 74 PRO A C 1
ATOM 626 O O . PRO A 1 74 ? -7.637 22.969 17.016 1 98.88 74 PRO A O 1
ATOM 629 N N . ILE A 1 75 ? -6.156 22.469 15.383 1 98.88 75 ILE A N 1
ATOM 630 C CA . ILE A 1 75 ? -7.242 22.469 14.406 1 98.88 75 ILE A CA 1
ATOM 631 C C . ILE A 1 75 ? -7.215 21.172 13.609 1 98.88 75 ILE A C 1
ATOM 633 O O . ILE A 1 75 ? -8.125 20.891 12.82 1 98.88 75 ILE A O 1
ATOM 637 N N . GLY A 1 76 ? -6.176 20.359 13.734 1 98.88 76 GLY A N 1
ATOM 638 C CA . GLY A 1 76 ? -6.047 19.109 13.008 1 98.88 76 GLY A CA 1
ATOM 639 C C . GLY A 1 76 ? -4.805 18.328 13.383 1 98.88 76 GLY A C 1
ATOM 640 O O . GLY A 1 76 ? -4.121 18.656 14.359 1 98.88 76 GLY A O 1
ATOM 641 N N . SER A 1 77 ? -4.602 17.219 12.664 1 98.81 77 SER A N 1
ATOM 642 C CA . SER A 1 77 ? -3.416 16.406 12.898 1 98.81 77 SER A CA 1
ATOM 643 C C . SER A 1 77 ? -2.783 15.961 11.586 1 98.81 77 SER A C 1
ATOM 645 O O . SER A 1 77 ? -3.449 15.938 10.547 1 98.81 77 SER A O 1
ATOM 647 N N . ILE A 1 78 ? -1.566 15.734 11.648 1 98.88 78 ILE A N 1
ATOM 648 C CA . ILE A 1 78 ? -0.765 15.266 10.523 1 98.88 78 ILE A CA 1
ATOM 649 C C . ILE A 1 78 ? 0.208 14.188 10.992 1 98.88 78 ILE A C 1
ATOM 651 O O . ILE A 1 78 ? 0.605 14.164 12.164 1 98.88 78 ILE A O 1
ATOM 655 N N . SER A 1 79 ? 0.455 13.273 10.102 1 98.75 79 SER A N 1
ATOM 656 C CA . SER A 1 79 ? 1.239 12.125 10.539 1 98.75 79 SER A CA 1
ATOM 657 C C . SER A 1 79 ? 2.027 11.523 9.383 1 98.75 79 SER A C 1
ATOM 659 O O . SER A 1 79 ? 1.774 11.836 8.219 1 98.75 79 SER A O 1
ATOM 661 N N . TYR A 1 80 ? 3.031 10.805 9.664 1 98.5 80 TYR A N 1
ATOM 662 C CA . TYR A 1 80 ? 3.611 9.859 8.711 1 98.5 80 TYR A CA 1
ATOM 663 C C . TYR A 1 80 ? 3.621 8.453 9.289 1 98.5 80 TYR A C 1
ATOM 665 O O . TYR A 1 80 ? 3.639 8.273 10.508 1 98.5 80 TYR A O 1
ATOM 673 N N . ARG A 1 81 ? 3.516 7.477 8.406 1 98.06 81 ARG A N 1
ATOM 674 C CA . ARG A 1 81 ? 3.49 6.066 8.781 1 98.06 81 ARG A CA 1
ATOM 675 C C . ARG A 1 81 ? 4.184 5.207 7.73 1 98.06 81 ARG A C 1
ATOM 677 O O . ARG A 1 81 ? 4.656 5.719 6.715 1 98.06 81 ARG A O 1
ATOM 684 N N . ASP A 1 82 ? 4.34 3.914 8.078 1 96.31 82 ASP A N 1
ATOM 685 C CA . ASP A 1 82 ? 4.902 2.936 7.152 1 96.31 82 ASP A CA 1
ATOM 686 C C . ASP A 1 82 ? 6.293 3.359 6.684 1 96.31 82 ASP A C 1
ATOM 688 O O . ASP A 1 82 ? 6.582 3.334 5.484 1 96.31 82 ASP A O 1
ATOM 692 N N . TYR A 1 83 ? 7.016 3.879 7.605 1 97 83 TYR A N 1
ATOM 693 C CA . TYR A 1 83 ? 8.391 4.234 7.27 1 97 83 TYR A CA 1
ATOM 694 C C . TYR A 1 83 ? 9.18 3.004 6.828 1 97 83 TYR A C 1
ATOM 696 O O . TYR A 1 83 ? 9.562 2.174 7.656 1 97 83 TYR A O 1
ATOM 704 N N . ASP A 1 84 ? 9.453 2.898 5.586 1 97.19 84 ASP A N 1
ATOM 705 C CA . ASP A 1 84 ? 10.305 1.865 5 1 97.19 84 ASP A CA 1
ATOM 706 C C . ASP A 1 84 ? 11.75 2.344 4.879 1 97.19 84 ASP A C 1
ATOM 708 O O . ASP A 1 84 ? 12.125 2.953 3.875 1 97.19 84 ASP A O 1
ATOM 712 N N . SER A 1 85 ? 12.539 2.049 5.832 1 95.94 85 SER A N 1
ATOM 713 C CA . SER A 1 85 ? 13.898 2.57 5.887 1 95.94 85 SER A CA 1
ATOM 714 C C . SER A 1 85 ? 14.773 1.951 4.805 1 95.94 85 SER A C 1
ATOM 716 O O . SER A 1 85 ? 15.828 2.494 4.465 1 95.94 85 SER A O 1
ATOM 718 N N . ILE A 1 86 ? 14.367 0.821 4.281 1 94.62 86 ILE A N 1
ATOM 719 C CA . ILE A 1 86 ? 15.117 0.158 3.223 1 94.62 86 ILE A CA 1
ATOM 720 C C . ILE A 1 86 ? 14.891 0.875 1.896 1 94.62 86 ILE A C 1
ATOM 722 O O . ILE A 1 86 ? 15.844 1.255 1.212 1 94.62 86 ILE A O 1
ATOM 726 N N . ASN A 1 87 ? 13.664 1.131 1.59 1 97.44 87 ASN A N 1
ATOM 727 C CA . ASN A 1 87 ? 13.336 1.76 0.316 1 97.44 87 ASN A CA 1
ATOM 728 C C . ASN A 1 87 ? 13.227 3.275 0.45 1 97.44 87 ASN A C 1
ATOM 730 O O . ASN A 1 87 ? 13.047 3.98 -0.545 1 97.44 87 ASN A O 1
ATOM 734 N N . LYS A 1 88 ? 13.297 3.811 1.688 1 98.38 88 LYS A N 1
ATOM 735 C CA . LYS A 1 88 ? 13.336 5.238 1.986 1 98.38 88 LYS A CA 1
ATOM 736 C C . LYS A 1 88 ? 12.031 5.922 1.587 1 98.38 88 LYS A C 1
ATOM 738 O O . LYS A 1 88 ? 12.039 6.973 0.946 1 98.38 88 LYS A O 1
ATOM 743 N N . VAL A 1 89 ? 10.961 5.312 1.965 1 98.69 89 VAL A N 1
ATOM 744 C CA . VAL A 1 89 ? 9.625 5.789 1.628 1 98.69 89 VAL A CA 1
ATOM 745 C C . VAL A 1 89 ? 8.789 5.926 2.898 1 98.69 89 VAL A C 1
ATOM 747 O O . VAL A 1 89 ? 8.922 5.117 3.822 1 98.69 89 VAL A O 1
ATOM 750 N N . ILE A 1 90 ? 7.914 6.887 2.949 1 98.62 90 ILE A N 1
ATOM 751 C CA . ILE A 1 90 ? 6.926 7 4.016 1 98.62 90 ILE A CA 1
ATOM 752 C C . ILE A 1 90 ? 5.57 7.379 3.426 1 98.62 90 ILE A C 1
ATOM 754 O O . ILE A 1 90 ? 5.477 7.758 2.258 1 98.62 90 ILE A O 1
ATOM 758 N N . VAL A 1 91 ? 4.559 7.211 4.207 1 98.81 91 VAL A N 1
ATOM 759 C CA . VAL A 1 91 ? 3.203 7.598 3.832 1 98.81 91 VAL A CA 1
ATOM 760 C C . VAL A 1 91 ? 2.732 8.75 4.715 1 98.81 91 VAL A C 1
ATOM 762 O O . VAL A 1 91 ? 2.846 8.688 5.941 1 98.81 91 VAL A O 1
ATOM 765 N N . LEU A 1 92 ? 2.291 9.781 4.102 1 98.81 92 LEU A N 1
ATOM 766 C CA . LEU A 1 92 ? 1.807 10.961 4.809 1 98.81 92 LEU A CA 1
ATOM 767 C C . LEU A 1 92 ? 0.29 10.922 4.965 1 98.81 92 LEU A C 1
ATOM 769 O O . LEU A 1 92 ? -0.423 10.539 4.035 1 98.81 92 LEU A O 1
ATOM 773 N N . GLY A 1 93 ? -0.204 11.297 6.121 1 98.62 93 GLY A N 1
ATOM 774 C CA . GLY A 1 93 ? -1.618 11.5 6.387 1 98.62 93 GLY A CA 1
ATOM 775 C C . GLY A 1 93 ? -1.915 12.836 7.047 1 98.62 93 GLY A C 1
ATOM 776 O O . GLY A 1 93 ? -1.09 13.359 7.801 1 98.62 93 GLY A O 1
ATOM 777 N N . ILE A 1 94 ? -3.129 13.305 6.805 1 98.69 94 ILE A N 1
ATOM 778 C CA . ILE A 1 94 ? -3.488 14.586 7.391 1 98.69 94 ILE A CA 1
ATOM 779 C C . ILE A 1 94 ? -5.008 14.711 7.469 1 98.69 94 ILE A C 1
ATOM 781 O O . ILE A 1 94 ? -5.727 14.164 6.629 1 98.69 94 ILE A O 1
ATOM 785 N N . HIS A 1 95 ? -5.422 15.375 8.438 1 98.19 95 HIS A N 1
ATOM 786 C CA . HIS A 1 95 ? -6.785 15.898 8.445 1 98.19 95 HIS A CA 1
ATOM 787 C C . HIS A 1 95 ? -6.867 17.219 9.203 1 98.19 95 HIS A C 1
ATOM 789 O O . HIS A 1 95 ? -6.172 17.406 10.211 1 98.19 95 HIS A O 1
ATOM 795 N N . ILE A 1 96 ? -7.602 18.125 8.672 1 98.69 96 ILE A N 1
ATOM 796 C CA . ILE A 1 96 ? -8.07 19.281 9.422 1 98.69 96 ILE A CA 1
ATOM 797 C C . ILE A 1 96 ? -9.406 18.969 10.086 1 98.69 96 ILE A C 1
ATOM 799 O O . ILE A 1 96 ? -10.414 18.766 9.398 1 98.69 96 ILE A O 1
ATOM 803 N N . GLY A 1 97 ? -9.359 18.906 11.367 1 98.62 97 GLY A N 1
ATOM 804 C CA . GLY A 1 97 ? -10.523 18.453 12.109 1 98.62 97 GLY A CA 1
ATOM 805 C C . GLY A 1 97 ? -11.539 19.562 12.336 1 98.62 97 GLY A C 1
ATOM 806 O O . GLY A 1 97 ? -12.742 19.297 12.391 1 98.62 97 GLY A O 1
ATOM 807 N N . GLU A 1 98 ? -11.055 20.766 12.586 1 98.69 98 GLU A N 1
ATOM 808 C CA . GLU A 1 98 ? -11.961 21.906 12.742 1 98.69 98 GLU A CA 1
ATOM 809 C C . GLU A 1 98 ? -12.477 22.391 11.391 1 98.69 98 GLU A C 1
ATOM 811 O O . GLU A 1 98 ? -11.734 23.031 10.633 1 98.69 98 GLU A O 1
ATOM 816 N N . LYS A 1 99 ? -13.711 22.203 11.117 1 98.12 99 LYS A N 1
ATOM 817 C CA . LYS A 1 99 ? -14.305 22.344 9.789 1 98.12 99 LYS A CA 1
ATOM 818 C C . LYS A 1 99 ? -14.344 23.812 9.367 1 98.12 99 LYS A C 1
ATOM 820 O O . LYS A 1 99 ? -14.281 24.125 8.172 1 98.12 99 LYS A O 1
ATOM 825 N N . ASN A 1 100 ? -14.367 24.672 10.305 1 97.5 100 ASN A N 1
ATOM 826 C CA . ASN A 1 100 ? -14.367 26.094 9.984 1 97.5 100 ASN A CA 1
ATOM 827 C C . ASN A 1 100 ? -13.062 26.531 9.336 1 97.5 100 ASN A C 1
ATOM 829 O O . ASN A 1 100 ? -12.977 27.625 8.781 1 97.5 100 ASN A O 1
ATOM 833 N N . TYR A 1 101 ? -12.086 25.719 9.344 1 97.88 101 TYR A N 1
ATOM 834 C CA . TYR A 1 101 ? -10.797 26.047 8.75 1 97.88 101 TYR A CA 1
ATOM 835 C C . TYR A 1 101 ? -10.625 25.375 7.395 1 97.88 101 TYR A C 1
ATOM 837 O O . TYR A 1 101 ? -9.609 25.562 6.727 1 97.88 101 TYR A O 1
ATOM 845 N N . TRP A 1 102 ? -11.586 24.609 6.945 1 97.44 102 TRP A N 1
ATOM 846 C CA . TRP A 1 102 ? -11.531 23.969 5.641 1 97.44 102 TRP A CA 1
ATOM 847 C C . TRP A 1 102 ? -11.555 25 4.516 1 97.44 102 TRP A C 1
ATOM 849 O O . TRP A 1 102 ? -12.281 25.984 4.59 1 97.44 102 TRP A O 1
ATOM 859 N N . GLY A 1 103 ? -10.789 24.719 3.518 1 96.31 103 GLY A N 1
ATOM 860 C CA . GLY A 1 103 ? -10.82 25.547 2.324 1 96.31 103 GLY A CA 1
ATOM 861 C C . GLY A 1 103 ? -10.148 26.891 2.518 1 96.31 103 GLY A C 1
ATOM 862 O O . GLY A 1 103 ? -10.406 27.844 1.767 1 96.31 103 GLY A O 1
ATOM 863 N N . LYS A 1 104 ? -9.336 27.031 3.514 1 97 104 LYS A N 1
ATOM 864 C CA . LYS A 1 104 ? -8.734 28.328 3.822 1 97 104 LYS A CA 1
ATOM 865 C C . LYS A 1 104 ? -7.215 28.266 3.752 1 97 104 LYS A C 1
ATOM 867 O O . LYS A 1 104 ? -6.523 29.156 4.258 1 97 104 LYS A O 1
ATOM 872 N N . GLY A 1 105 ? -6.691 27.203 3.232 1 97.75 105 GLY A N 1
ATOM 873 C CA . GLY A 1 105 ? -5.262 27.109 2.977 1 97.75 105 GLY A CA 1
ATOM 874 C C . GLY A 1 105 ? -4.488 26.5 4.129 1 97.75 105 GLY A C 1
ATOM 875 O O . GLY A 1 105 ? -3.291 26.234 4.004 1 97.75 105 GLY A O 1
ATOM 876 N N . PHE A 1 106 ? -5.117 26.188 5.266 1 98.31 106 PHE A N 1
ATOM 877 C CA . PHE A 1 106 ? -4.434 25.672 6.445 1 98.31 106 PHE A CA 1
ATOM 878 C C . PHE A 1 106 ? -3.871 24.281 6.172 1 98.31 106 PHE A C 1
ATOM 880 O O . PHE A 1 106 ? -2.748 23.969 6.574 1 98.31 106 PHE A O 1
ATOM 887 N N . GLY A 1 107 ? -4.629 23.438 5.488 1 98.31 107 GLY A N 1
ATOM 888 C CA . GLY A 1 107 ? -4.141 22.125 5.129 1 98.31 107 GLY A CA 1
ATOM 889 C C . GLY A 1 107 ? -2.916 22.156 4.234 1 98.31 107 GLY A C 1
ATOM 890 O O . GLY A 1 107 ? -1.935 21.453 4.484 1 98.31 107 GLY A O 1
ATOM 891 N N . THR A 1 108 ? -3.014 23.016 3.234 1 98.56 108 THR A N 1
ATOM 892 C CA . THR A 1 108 ? -1.897 23.172 2.307 1 98.56 108 THR A CA 1
ATOM 893 C C . THR A 1 108 ? -0.644 23.641 3.041 1 98.56 108 THR A C 1
ATOM 895 O O . THR A 1 108 ? 0.441 23.078 2.842 1 98.56 108 THR A O 1
ATOM 898 N N . ASP A 1 109 ? -0.813 24.609 3.863 1 98.62 109 ASP A N 1
ATOM 899 C CA . ASP A 1 109 ? 0.319 25.125 4.633 1 98.62 109 ASP A CA 1
ATOM 900 C C . ASP A 1 109 ? 0.898 24.031 5.535 1 98.62 109 ASP A C 1
ATOM 902 O O . ASP A 1 109 ? 2.119 23.906 5.66 1 98.62 109 ASP A O 1
ATOM 906 N N . ALA A 1 110 ? 0.067 23.25 6.168 1 98.81 110 ALA A N 1
ATOM 907 C CA . ALA A 1 110 ? 0.508 22.172 7.043 1 98.81 110 ALA A CA 1
ATOM 908 C C . ALA A 1 110 ? 1.315 21.125 6.266 1 98.81 110 ALA A C 1
ATOM 910 O O . ALA A 1 110 ? 2.371 20.688 6.727 1 98.81 110 ALA A O 1
ATOM 911 N N . ILE A 1 111 ? 0.817 20.766 5.117 1 98.88 111 ILE A N 1
ATOM 912 C CA . ILE A 1 111 ? 1.481 19.75 4.301 1 98.88 111 ILE A CA 1
ATOM 913 C C . ILE A 1 111 ? 2.854 20.266 3.865 1 98.88 111 ILE A C 1
ATOM 915 O O . ILE A 1 111 ? 3.859 19.562 4.02 1 98.88 111 ILE A O 1
ATOM 919 N N . LYS A 1 112 ? 2.896 21.453 3.334 1 98.44 112 LYS A N 1
ATOM 920 C CA . LYS A 1 112 ? 4.168 22.031 2.898 1 98.44 112 LYS A CA 1
ATOM 921 C C . LYS A 1 112 ? 5.18 22.047 4.039 1 98.44 112 LYS A C 1
ATOM 923 O O . LYS A 1 112 ? 6.336 21.672 3.859 1 98.44 112 LYS A O 1
ATOM 928 N N . THR A 1 113 ? 4.703 22.5 5.156 1 98.5 113 THR A N 1
ATOM 929 C CA . THR A 1 113 ? 5.539 22.625 6.348 1 98.5 113 THR A CA 1
ATOM 930 C C . THR A 1 113 ? 6.051 21.25 6.793 1 98.5 113 THR A C 1
ATOM 932 O O . THR A 1 113 ? 7.234 21.094 7.102 1 98.5 113 THR A O 1
ATOM 935 N N . PHE A 1 114 ? 5.203 20.297 6.812 1 98.88 114 PHE A N 1
ATOM 936 C CA . PHE A 1 114 ? 5.539 18.953 7.293 1 98.88 114 PHE A CA 1
ATOM 937 C C . PHE A 1 114 ? 6.453 18.25 6.305 1 98.88 114 PHE A C 1
ATOM 939 O O . PHE A 1 114 ? 7.375 17.531 6.703 1 98.88 114 PHE A O 1
ATOM 946 N N . VAL A 1 115 ? 6.195 18.406 5.055 1 98.81 115 VAL A N 1
ATOM 947 C CA . VAL A 1 115 ? 7.016 17.812 4.004 1 98.81 115 VAL A CA 1
ATOM 948 C C . VAL A 1 115 ? 8.453 18.297 4.133 1 98.81 115 VAL A C 1
ATOM 950 O O . VAL A 1 115 ? 9.391 17.484 4.094 1 98.81 115 VAL A O 1
ATOM 953 N N . LYS A 1 116 ? 8.633 19.578 4.301 1 98.44 116 LYS A N 1
ATOM 954 C CA . LYS A 1 116 ? 9.969 20.125 4.508 1 98.44 116 LYS A CA 1
ATOM 955 C C . LYS A 1 116 ? 10.633 19.5 5.727 1 98.44 116 LYS A C 1
ATOM 957 O O . LYS A 1 116 ? 11.789 19.062 5.656 1 98.44 116 LYS A O 1
ATOM 962 N N . TYR A 1 117 ? 9.93 19.469 6.777 1 98.62 117 TYR A N 1
ATOM 963 C CA . TYR A 1 117 ? 10.445 18.891 8.008 1 98.62 117 TYR A CA 1
ATOM 964 C C . TYR A 1 117 ? 10.883 17.438 7.781 1 98.62 117 TYR A C 1
ATOM 966 O O . TYR A 1 117 ? 11.953 17.031 8.227 1 98.62 117 TYR A O 1
ATOM 974 N N . LEU A 1 118 ? 10.031 16.672 7.082 1 98.69 118 LEU A N 1
ATOM 975 C CA . LEU A 1 118 ? 10.281 15.25 6.875 1 98.69 118 LEU A CA 1
ATOM 976 C C . LEU A 1 118 ? 11.523 15.039 6.012 1 98.69 118 LEU A C 1
ATOM 978 O O . LEU A 1 118 ? 12.391 14.227 6.352 1 98.69 118 LEU A O 1
ATOM 982 N N . PHE A 1 119 ? 11.648 15.711 4.906 1 98.5 119 PHE A N 1
ATOM 983 C CA . PHE A 1 119 ? 12.797 15.539 4.023 1 98.5 119 PHE A CA 1
ATOM 984 C C . PHE A 1 119 ? 14.07 16.031 4.695 1 98.5 119 PHE A C 1
ATOM 986 O O . PHE A 1 119 ? 15.156 15.516 4.43 1 98.5 119 PHE A O 1
ATOM 993 N N . ASP A 1 120 ? 13.977 16.984 5.59 1 97.62 120 ASP A N 1
ATOM 994 C CA . ASP A 1 120 ? 15.148 17.547 6.27 1 97.62 120 ASP A CA 1
ATOM 995 C C . ASP A 1 120 ? 15.609 16.641 7.402 1 97.62 120 ASP A C 1
ATOM 997 O O . ASP A 1 120 ? 16.781 16.656 7.781 1 97.62 120 ASP A O 1
ATOM 1001 N N . THR A 1 121 ? 14.734 15.852 7.922 1 97.5 121 THR A N 1
ATOM 1002 C CA . THR A 1 121 ? 15.055 15.172 9.172 1 97.5 121 THR A CA 1
ATOM 1003 C C . THR A 1 121 ? 15.188 13.672 8.953 1 97.5 121 THR A C 1
ATOM 1005 O O . THR A 1 121 ? 15.953 13 9.656 1 97.5 121 THR A O 1
ATOM 1008 N N . LEU A 1 122 ? 14.391 13.125 8.078 1 97.62 122 LEU A N 1
ATOM 1009 C CA . LEU A 1 122 ? 14.422 11.688 7.828 1 97.62 122 LEU A CA 1
ATOM 1010 C C . LEU A 1 122 ? 15.273 11.359 6.605 1 97.62 122 LEU A C 1
ATOM 1012 O O . LEU A 1 122 ? 15.336 12.148 5.66 1 97.62 122 LEU A O 1
ATOM 1016 N N . ASP A 1 123 ? 15.898 10.195 6.633 1 97.88 123 ASP A N 1
ATOM 1017 C CA . ASP A 1 123 ? 16.578 9.68 5.449 1 97.88 123 ASP A CA 1
ATOM 1018 C C . ASP A 1 123 ? 15.602 8.984 4.512 1 97.88 123 ASP A C 1
ATOM 1020 O O . ASP A 1 123 ? 15.555 7.75 4.457 1 97.88 123 ASP A O 1
ATOM 1024 N N . ILE A 1 124 ? 14.906 9.789 3.766 1 98.62 124 ILE A N 1
ATOM 1025 C CA . ILE A 1 124 ? 13.898 9.266 2.852 1 98.62 124 ILE A CA 1
ATOM 1026 C C . ILE A 1 124 ? 14.102 9.859 1.46 1 98.62 124 ILE A C 1
ATOM 1028 O O . ILE A 1 124 ? 14.703 10.93 1.316 1 98.62 124 ILE A O 1
ATOM 1032 N N . ASN A 1 125 ? 13.625 9.148 0.449 1 98.69 125 ASN A N 1
ATOM 1033 C CA . ASN A 1 125 ? 13.648 9.602 -0.939 1 98.69 125 ASN A CA 1
ATOM 1034 C C . ASN A 1 125 ? 12.258 10 -1.423 1 98.69 125 ASN A C 1
AT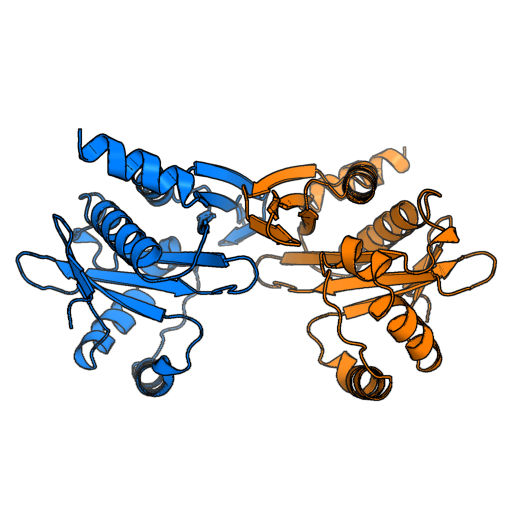OM 1036 O O . ASN A 1 125 ? 12.125 10.711 -2.418 1 98.69 125 ASN A O 1
ATOM 1040 N N . ARG A 1 126 ? 11.297 9.516 -0.698 1 98.69 126 ARG A N 1
ATOM 1041 C CA . ARG A 1 126 ? 9.961 9.602 -1.266 1 98.69 126 ARG A CA 1
ATOM 1042 C C . ARG A 1 126 ? 8.898 9.68 -0.167 1 98.69 126 ARG A C 1
ATOM 1044 O O . ARG A 1 126 ? 8.992 8.969 0.835 1 98.69 126 ARG A O 1
ATOM 1051 N N . ILE A 1 127 ? 7.949 10.578 -0.355 1 98.88 127 ILE A N 1
ATOM 1052 C CA . ILE A 1 127 ? 6.719 10.633 0.427 1 98.88 127 ILE A CA 1
ATOM 1053 C C . ILE A 1 127 ? 5.527 10.297 -0.465 1 98.88 127 ILE A C 1
ATOM 1055 O O . ILE A 1 127 ? 5.43 10.781 -1.595 1 98.88 127 ILE A O 1
ATOM 1059 N N . GLU A 1 128 ? 4.711 9.391 0.017 1 98.81 128 GLU A N 1
ATOM 1060 C CA . GLU A 1 128 ? 3.527 9.055 -0.765 1 98.81 128 GLU A CA 1
ATOM 1061 C C . GLU A 1 128 ? 2.256 9.203 0.067 1 98.81 128 GLU A C 1
ATOM 1063 O O . GLU A 1 128 ? 2.318 9.305 1.294 1 98.81 128 GLU A O 1
ATOM 1068 N N . LEU A 1 129 ? 1.169 9.281 -0.571 1 98.75 129 LEU A N 1
ATOM 1069 C CA . LEU A 1 129 ? -0.155 9.375 0.035 1 98.75 129 LEU A CA 1
ATOM 1070 C C . LEU A 1 129 ? -1.237 8.969 -0.959 1 98.75 129 LEU A C 1
ATOM 1072 O O . LEU A 1 129 ? -0.95 8.742 -2.137 1 98.75 129 LEU A O 1
ATOM 1076 N N . ASP A 1 130 ? -2.402 8.836 -0.41 1 98.31 130 ASP A N 1
ATOM 1077 C CA . ASP A 1 130 ? -3.533 8.531 -1.282 1 98.31 130 ASP A CA 1
ATOM 1078 C C . ASP A 1 130 ? -4.828 9.109 -0.721 1 98.31 130 ASP A C 1
ATOM 1080 O O . ASP A 1 130 ? -4.875 9.539 0.435 1 98.31 130 ASP A O 1
ATOM 1084 N N . THR A 1 131 ? -5.793 9.25 -1.585 1 98.19 131 THR A N 1
ATOM 1085 C CA . THR A 1 131 ? -7.16 9.625 -1.24 1 98.19 131 THR A CA 1
ATOM 1086 C C . THR A 1 131 ? -8.148 9.062 -2.264 1 98.19 131 THR A C 1
ATOM 1088 O O . THR A 1 131 ? -7.738 8.492 -3.279 1 98.19 131 THR A O 1
ATOM 1091 N N . PHE A 1 132 ? -9.43 9.148 -1.901 1 97.44 132 PHE A N 1
ATOM 1092 C CA . PHE A 1 132 ? -10.398 8.656 -2.875 1 97.44 132 PHE A CA 1
ATOM 1093 C C . PHE A 1 132 ? -10.859 9.773 -3.799 1 97.44 132 PHE A C 1
ATOM 1095 O O . PHE A 1 132 ? -10.719 10.953 -3.471 1 97.44 132 PHE A O 1
ATOM 1102 N N . ASP A 1 133 ? -11.367 9.414 -4.957 1 97.12 133 ASP A N 1
ATOM 1103 C CA . ASP A 1 133 ? -11.523 10.258 -6.137 1 97.12 133 ASP A CA 1
ATOM 1104 C C . ASP A 1 133 ? -12.445 11.445 -5.848 1 97.12 133 ASP A C 1
ATOM 1106 O O . ASP A 1 133 ? -12.32 12.5 -6.473 1 97.12 133 ASP A O 1
ATOM 1110 N N . GLU A 1 134 ? -13.305 11.344 -4.914 1 96.88 134 GLU A N 1
ATOM 1111 C CA . GLU A 1 134 ? -14.258 12.422 -4.645 1 96.88 134 GLU A CA 1
ATOM 1112 C C . GLU A 1 134 ? -13.648 13.477 -3.725 1 96.88 134 GLU A C 1
ATOM 1114 O O . GLU A 1 134 ? -14.203 14.57 -3.574 1 96.88 134 GLU A O 1
ATOM 1119 N N . ASN A 1 135 ? -12.562 13.18 -3.088 1 97.25 135 ASN A N 1
ATOM 1120 C CA . ASN A 1 135 ? -11.914 14.141 -2.197 1 97.25 135 ASN A CA 1
ATOM 1121 C C . ASN A 1 135 ? -11.102 15.164 -2.98 1 97.25 135 ASN A C 1
ATOM 1123 O O . ASN A 1 135 ? -9.883 15.25 -2.818 1 97.25 135 ASN A O 1
ATOM 1127 N N . ILE A 1 136 ? -11.789 15.961 -3.691 1 97.06 136 ILE A N 1
ATOM 1128 C CA . ILE A 1 136 ? -11.195 16.906 -4.633 1 97.06 136 ILE A CA 1
ATOM 1129 C C . ILE A 1 136 ? -10.359 17.938 -3.871 1 97.06 136 ILE A C 1
ATOM 1131 O O . ILE A 1 136 ? -9.281 18.328 -4.328 1 97.06 136 ILE A O 1
ATOM 1135 N N . ARG A 1 137 ? -10.836 18.359 -2.766 1 95.62 137 ARG A N 1
ATOM 1136 C CA . ARG A 1 137 ? -10.125 19.344 -1.946 1 95.62 137 ARG A CA 1
ATOM 1137 C C . ARG A 1 137 ? -8.742 18.828 -1.56 1 95.62 137 ARG A C 1
ATOM 1139 O O . ARG A 1 137 ? -7.754 19.562 -1.662 1 95.62 137 ARG A O 1
ATOM 1146 N N . ALA A 1 138 ? -8.664 17.625 -1.106 1 97.56 138 ALA A N 1
ATOM 1147 C CA . ALA A 1 138 ? -7.383 17.031 -0.73 1 97.56 138 ALA A CA 1
ATOM 1148 C C . ALA A 1 138 ? -6.461 16.906 -1.938 1 97.56 138 ALA A C 1
ATOM 1150 O O . ALA A 1 138 ? -5.281 17.266 -1.868 1 97.56 138 ALA A O 1
ATOM 1151 N N . ILE A 1 139 ? -6.988 16.438 -2.996 1 98.12 139 ILE A N 1
ATOM 1152 C CA . ILE A 1 139 ? -6.211 16.25 -4.215 1 98.12 139 ILE A CA 1
ATOM 1153 C C . ILE A 1 139 ? -5.59 17.594 -4.633 1 98.12 139 ILE A C 1
ATOM 1155 O O . ILE A 1 139 ? -4.391 17.656 -4.918 1 98.12 139 ILE A O 1
ATOM 1159 N N . LYS A 1 140 ? -6.375 18.609 -4.645 1 97.56 140 LYS A N 1
ATOM 1160 C CA . LYS A 1 140 ? -5.895 19.938 -5.02 1 97.56 140 LYS A CA 1
ATOM 1161 C C . LYS A 1 140 ? -4.812 20.422 -4.055 1 97.56 140 LYS A C 1
ATOM 1163 O O . LYS A 1 140 ? -3.801 20.984 -4.48 1 97.56 140 LYS A O 1
ATOM 1168 N N . ALA A 1 141 ? -5.031 20.266 -2.77 1 97.88 141 ALA A N 1
ATOM 1169 C CA . ALA A 1 141 ? -4.043 20.656 -1.769 1 97.88 141 ALA A CA 1
ATOM 1170 C C . ALA A 1 141 ? -2.723 19.938 -1.981 1 97.88 141 ALA A C 1
ATOM 1172 O O . ALA A 1 141 ? -1.652 20.547 -1.936 1 97.88 141 ALA A O 1
ATOM 1173 N N . TYR A 1 142 ? -2.787 18.625 -2.197 1 98.62 142 TYR A N 1
ATOM 1174 C CA . TYR A 1 142 ? -1.592 17.812 -2.424 1 98.62 142 TYR A CA 1
ATOM 1175 C C . TYR A 1 142 ? -0.84 18.281 -3.66 1 98.62 142 TYR A C 1
ATOM 1177 O O . TYR A 1 142 ? 0.386 18.422 -3.637 1 98.62 142 TYR A O 1
ATOM 1185 N N . GLN A 1 143 ? -1.596 18.531 -4.688 1 98.38 143 GLN A N 1
ATOM 1186 C CA . GLN A 1 143 ? -0.977 19 -5.918 1 98.38 143 GLN A CA 1
ATOM 1187 C C . GLN A 1 143 ? -0.321 20.359 -5.715 1 98.38 143 GLN A C 1
ATOM 1189 O O . GLN A 1 143 ? 0.777 20.609 -6.219 1 98.38 143 GLN A O 1
ATOM 1194 N N . LYS A 1 144 ? -0.988 21.234 -5.039 1 97.56 144 LYS A N 1
ATOM 1195 C CA . LYS A 1 144 ? -0.431 22.547 -4.73 1 97.56 144 LYS A CA 1
ATOM 1196 C C . LYS A 1 144 ? 0.885 22.422 -3.967 1 97.56 144 LYS A C 1
ATOM 1198 O O . LYS A 1 144 ? 1.762 23.281 -4.086 1 97.56 144 LYS A O 1
ATOM 1203 N N . CYS A 1 145 ? 1.021 21.422 -3.225 1 98 145 CYS A N 1
ATOM 1204 C CA . CYS A 1 145 ? 2.213 21.203 -2.408 1 98 145 CYS A CA 1
ATOM 1205 C C . CYS A 1 145 ? 3.312 20.516 -3.211 1 98 145 CYS A C 1
ATOM 1207 O O . CYS A 1 145 ? 4.422 20.328 -2.711 1 98 145 CYS A O 1
ATOM 1209 N N . GLY A 1 146 ? 3.006 20.094 -4.41 1 97.88 146 GLY A N 1
ATOM 1210 C CA . GLY A 1 146 ? 4.035 19.547 -5.277 1 97.88 146 GLY A CA 1
ATOM 1211 C C . GLY A 1 146 ? 3.889 18.047 -5.492 1 97.88 146 GLY A C 1
ATOM 1212 O O . GLY A 1 146 ? 4.672 17.438 -6.23 1 97.88 146 GLY A O 1
ATOM 1213 N N . PHE A 1 147 ? 2.91 17.438 -4.863 1 98.81 147 PHE A N 1
ATOM 1214 C CA . PHE A 1 147 ? 2.672 16.031 -5.113 1 98.81 147 PHE A CA 1
ATOM 1215 C C . PHE A 1 147 ? 2.141 15.805 -6.527 1 98.81 147 PHE A C 1
ATOM 1217 O O . PHE A 1 147 ? 1.349 16.609 -7.027 1 98.81 147 PHE A O 1
ATOM 1224 N N . LYS A 1 148 ? 2.518 14.727 -7.105 1 98.69 148 LYS A N 1
ATOM 1225 C CA . LYS A 1 148 ? 2.055 14.344 -8.438 1 98.69 148 LYS A CA 1
ATOM 1226 C C . LYS A 1 148 ? 1.157 13.109 -8.375 1 98.69 148 LYS A C 1
ATOM 1228 O O . LYS A 1 148 ? 1.421 12.188 -7.605 1 98.69 148 LYS A O 1
ATOM 1233 N N . ILE A 1 149 ? 0.126 13.102 -9.156 1 98.75 149 ILE A N 1
ATOM 1234 C CA . ILE A 1 149 ? -0.668 11.891 -9.312 1 98.75 149 ILE A CA 1
ATOM 1235 C C . ILE A 1 149 ? 0.154 10.82 -10.039 1 98.75 149 ILE A C 1
ATOM 1237 O O . ILE A 1 149 ? 0.633 11.055 -11.156 1 98.75 149 ILE A O 1
ATOM 1241 N N . GLU A 1 150 ? 0.286 9.742 -9.406 1 98.81 150 GLU A N 1
ATOM 1242 C CA . GLU A 1 150 ? 1.13 8.695 -9.969 1 98.81 150 GLU A CA 1
ATOM 1243 C C . GLU A 1 150 ? 0.293 7.512 -10.461 1 98.81 150 GLU A C 1
ATOM 1245 O O . GLU A 1 150 ? 0.795 6.641 -11.172 1 98.81 150 GLU A O 1
ATOM 1250 N N . GLY A 1 151 ? -0.942 7.5 -10.078 1 98.62 151 GLY A N 1
ATOM 1251 C CA . GLY A 1 151 ? -1.816 6.438 -10.547 1 98.62 151 GLY A CA 1
ATOM 1252 C C . GLY A 1 151 ? -3.217 6.516 -9.969 1 98.62 151 GLY A C 1
ATOM 1253 O O . GLY A 1 151 ? -3.475 7.309 -9.062 1 98.62 151 GLY A O 1
ATOM 1254 N N . VAL A 1 152 ? -4.066 5.75 -10.531 1 98.75 152 VAL A N 1
AT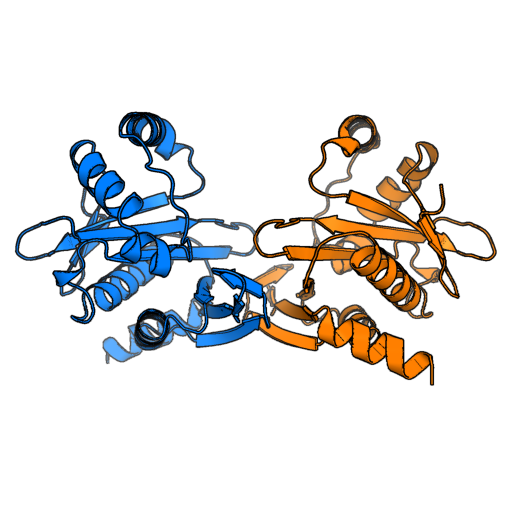OM 1255 C CA . VAL A 1 152 ? -5.457 5.602 -10.109 1 98.75 152 VAL A CA 1
ATOM 1256 C C . VAL A 1 152 ? -5.789 4.121 -9.938 1 98.75 152 VAL A C 1
ATOM 1258 O O . VAL A 1 152 ? -5.754 3.355 -10.898 1 98.75 152 VAL A O 1
ATOM 1261 N N . LEU A 1 153 ? -6.016 3.713 -8.727 1 98.75 153 LEU A N 1
ATOM 1262 C CA . LEU A 1 153 ? -6.492 2.361 -8.453 1 98.75 153 LEU A CA 1
ATOM 1263 C C . LEU A 1 153 ? -8 2.262 -8.664 1 98.75 153 LEU A C 1
ATOM 1265 O O . LEU A 1 153 ? -8.773 2.756 -7.844 1 98.75 153 LEU A O 1
ATOM 1269 N N . ARG A 1 154 ? -8.383 1.593 -9.703 1 98.75 154 ARG A N 1
ATOM 1270 C CA . ARG A 1 154 ? -9.797 1.529 -10.07 1 98.75 154 ARG A CA 1
ATOM 1271 C C . ARG A 1 154 ? -10.586 0.732 -9.039 1 98.75 154 ARG A C 1
ATOM 1273 O O . ARG A 1 154 ? -10.188 -0.368 -8.656 1 98.75 154 ARG A O 1
ATOM 1280 N N . GLU A 1 155 ? -11.703 1.315 -8.562 1 98.75 155 GLU A N 1
ATOM 1281 C CA . GLU A 1 155 ? -12.68 0.659 -7.695 1 98.75 155 GLU A CA 1
ATOM 1282 C C . GLU A 1 155 ? -12.008 0.04 -6.477 1 98.75 155 GLU A C 1
ATOM 1284 O O . GLU A 1 155 ? -12.344 -1.075 -6.074 1 98.75 155 GLU A O 1
ATOM 1289 N N . ALA A 1 156 ? -11.102 0.752 -5.824 1 98.56 156 ALA A N 1
ATOM 1290 C CA . ALA A 1 156 ? -10.266 0.189 -4.766 1 98.56 156 ALA A CA 1
ATOM 1291 C C . ALA A 1 156 ? -10.82 0.538 -3.387 1 98.56 156 ALA A C 1
ATOM 1293 O O . ALA A 1 156 ? -10.312 0.07 -2.367 1 98.56 156 ALA A O 1
ATOM 1294 N N . ARG A 1 157 ? -11.781 1.309 -3.342 1 98.12 157 ARG A N 1
ATOM 1295 C CA . ARG A 1 157 ? -12.391 1.703 -2.076 1 98.12 157 ARG A CA 1
ATOM 1296 C C . ARG A 1 157 ? -13.906 1.558 -2.131 1 98.12 157 ARG A C 1
ATOM 1298 O O . ARG A 1 157 ? -14.547 1.992 -3.094 1 98.12 157 ARG A O 1
ATOM 1305 N N . LEU A 1 158 ? -14.484 0.914 -1.115 1 97.62 158 LEU A N 1
ATOM 1306 C CA . LEU A 1 158 ? -15.938 0.779 -1.013 1 97.62 158 LEU A CA 1
ATOM 1307 C C . LEU A 1 158 ? -16.484 1.703 0.065 1 97.62 158 LEU A C 1
ATOM 1309 O O . LEU A 1 158 ? -16.156 1.558 1.245 1 97.62 158 LEU A O 1
ATOM 1313 N N . ILE A 1 159 ? -17.25 2.666 -0.347 1 96.69 159 ILE A N 1
ATOM 1314 C CA . ILE A 1 159 ? -17.875 3.613 0.567 1 96.69 159 ILE A CA 1
ATOM 1315 C C . ILE A 1 159 ? -19.391 3.578 0.381 1 96.69 159 ILE A C 1
ATOM 1317 O O . ILE A 1 159 ? -19.906 3.943 -0.682 1 96.69 159 ILE A O 1
ATOM 1321 N N . GLU A 1 160 ? -20.109 3.17 1.413 1 94.31 160 GLU A N 1
ATOM 1322 C CA . GLU A 1 160 ? -21.578 3.107 1.39 1 94.31 160 GLU A CA 1
ATOM 1323 C C . GLU A 1 160 ? -22.078 2.344 0.168 1 94.31 160 GLU A C 1
ATOM 1325 O O . GLU A 1 160 ? -22.938 2.834 -0.568 1 94.31 160 GLU A O 1
ATOM 1330 N N . GLY A 1 161 ? -21.422 1.281 -0.138 1 95.31 161 GLY A N 1
ATOM 1331 C CA . GLY A 1 161 ? -21.891 0.371 -1.171 1 95.31 161 GLY A CA 1
ATOM 1332 C C . GLY A 1 161 ? -21.453 0.776 -2.566 1 95.31 161 GLY A C 1
ATOM 1333 O O . GLY A 1 161 ? -21.781 0.102 -3.545 1 95.31 161 GLY A O 1
ATOM 1334 N N . LYS A 1 162 ? -20.734 1.839 -2.623 1 97.12 162 LYS A N 1
ATOM 1335 C CA . LYS A 1 162 ? -20.25 2.305 -3.922 1 97.12 162 LYS A CA 1
ATOM 1336 C C . LYS A 1 162 ? -18.734 2.217 -4.008 1 97.12 162 LYS A C 1
ATOM 1338 O O . LYS A 1 162 ? -18.031 2.654 -3.1 1 97.12 162 LYS A O 1
ATOM 1343 N N . PHE A 1 163 ? -18.266 1.687 -5.098 1 98.12 163 PHE A N 1
ATOM 1344 C CA . PHE A 1 163 ? -16.828 1.621 -5.32 1 98.12 163 PHE A CA 1
ATOM 1345 C C . PHE A 1 163 ? -16.312 2.953 -5.84 1 98.12 163 PHE A C 1
ATOM 1347 O O . PHE A 1 163 ? -16.906 3.559 -6.73 1 98.12 163 PHE A O 1
ATOM 1354 N N . HIS A 1 164 ? -15.242 3.365 -5.25 1 98.44 164 HIS A N 1
ATOM 1355 C CA . HIS A 1 164 ? -14.531 4.574 -5.652 1 98.44 164 HIS A CA 1
ATOM 1356 C C . HIS A 1 164 ? -13.094 4.258 -6.07 1 98.44 164 HIS A C 1
ATOM 1358 O O . HIS A 1 164 ? -12.508 3.281 -5.602 1 98.44 164 HIS A O 1
ATOM 1364 N N . ASP A 1 165 ? -12.633 5.094 -6.984 1 98.75 165 ASP A N 1
ATOM 1365 C CA . ASP A 1 165 ? -11.219 5.02 -7.324 1 98.75 165 ASP A CA 1
ATOM 1366 C C . ASP A 1 165 ? -10.359 5.645 -6.227 1 98.75 165 ASP A C 1
ATOM 1368 O O . ASP A 1 165 ? -10.797 6.566 -5.539 1 98.75 165 ASP A O 1
ATOM 1372 N N . VAL A 1 166 ? -9.172 5.113 -6.051 1 98.69 166 VAL A N 1
ATOM 1373 C CA . VAL A 1 166 ? -8.18 5.691 -5.152 1 98.69 166 VAL A CA 1
ATOM 1374 C C . VAL A 1 166 ? -7.082 6.375 -5.961 1 98.69 166 VAL A C 1
ATOM 1376 O O . VAL A 1 166 ? -6.516 5.773 -6.879 1 98.69 166 VAL A O 1
ATOM 1379 N N . ILE A 1 167 ? -6.809 7.586 -5.668 1 98.81 167 ILE A N 1
ATOM 1380 C CA . ILE A 1 167 ? -5.766 8.375 -6.32 1 98.81 167 ILE A CA 1
ATOM 1381 C C . ILE A 1 167 ? -4.465 8.258 -5.531 1 98.81 167 ILE A C 1
ATOM 1383 O O . ILE A 1 167 ? -4.41 8.625 -4.355 1 98.81 167 ILE A O 1
ATOM 1387 N N . ILE A 1 168 ? -3.453 7.785 -6.164 1 98.69 168 ILE A N 1
ATOM 1388 C CA . ILE A 1 168 ? -2.143 7.652 -5.539 1 98.69 168 ILE A CA 1
ATOM 1389 C C . ILE A 1 168 ? -1.257 8.828 -5.941 1 98.69 168 ILE A C 1
ATOM 1391 O O . ILE A 1 168 ? -1.162 9.164 -7.125 1 98.69 168 ILE A O 1
ATOM 1395 N N . MET A 1 169 ? -0.618 9.391 -4.969 1 98.88 169 MET A N 1
ATOM 1396 C CA . MET A 1 169 ? 0.241 10.539 -5.23 1 98.88 169 MET A CA 1
ATOM 1397 C C . MET A 1 169 ? 1.589 10.383 -4.539 1 98.88 169 MET A C 1
ATOM 1399 O O . MET A 1 169 ? 1.694 9.688 -3.527 1 98.88 169 MET A O 1
ATOM 1403 N N . GLY A 1 170 ? 2.604 10.992 -5.113 1 98.88 170 GLY A N 1
ATOM 1404 C CA . GLY A 1 170 ? 3.943 10.891 -4.559 1 98.88 170 GLY A CA 1
ATOM 1405 C C . GLY A 1 170 ? 4.805 12.102 -4.852 1 98.88 170 GLY A C 1
ATOM 1406 O O . GLY A 1 170 ? 4.492 12.891 -5.746 1 98.88 170 GLY A O 1
ATOM 1407 N N . MET A 1 171 ? 5.773 12.297 -4.062 1 98.81 171 MET A N 1
ATOM 1408 C CA . MET A 1 171 ? 6.809 13.312 -4.188 1 98.81 171 MET A CA 1
ATOM 1409 C C . MET A 1 171 ? 8.18 12.742 -3.848 1 98.81 171 MET A C 1
ATOM 1411 O O . MET A 1 171 ? 8.375 12.188 -2.764 1 98.81 171 MET A O 1
ATOM 1415 N N . THR A 1 172 ? 9.117 12.859 -4.789 1 98.81 172 THR A N 1
ATOM 1416 C CA . THR A 1 172 ? 10.477 12.406 -4.531 1 98.81 172 THR A CA 1
ATOM 1417 C C . THR A 1 172 ? 11.32 13.539 -3.934 1 98.81 172 THR A C 1
ATOM 1419 O O . THR A 1 172 ? 10.922 14.703 -3.971 1 98.81 172 THR A O 1
ATOM 1422 N N . ARG A 1 173 ? 12.43 13.18 -3.367 1 98.19 173 ARG A N 1
ATOM 1423 C CA . ARG A 1 173 ? 13.359 14.188 -2.871 1 98.19 173 ARG A CA 1
ATOM 1424 C C . ARG A 1 173 ? 13.75 15.164 -3.975 1 98.19 173 ARG A C 1
ATOM 1426 O O . ARG A 1 173 ? 13.836 16.375 -3.736 1 98.19 173 ARG A O 1
ATOM 1433 N N . LYS A 1 174 ? 13.961 14.664 -5.148 1 98 174 LYS A N 1
ATOM 1434 C CA . LYS A 1 174 ? 14.289 15.516 -6.285 1 98 174 LYS A CA 1
ATOM 1435 C C . LYS A 1 174 ? 13.18 16.531 -6.555 1 98 174 LYS A C 1
ATOM 1437 O O . LYS A 1 174 ? 13.445 17.703 -6.82 1 98 174 LYS A O 1
ATOM 1442 N N . ASP A 1 175 ? 11.961 16.062 -6.566 1 97.81 175 ASP A N 1
ATOM 1443 C CA . ASP A 1 175 ? 10.828 16.969 -6.73 1 97.81 175 ASP A CA 1
ATOM 1444 C C . ASP A 1 175 ? 10.875 18.094 -5.707 1 97.81 175 ASP A C 1
ATOM 1446 O O . ASP A 1 175 ? 10.727 19.266 -6.062 1 97.81 175 ASP A O 1
ATOM 1450 N N . TYR A 1 176 ? 11.023 17.688 -4.48 1 97.75 176 TYR A N 1
ATOM 1451 C CA . TYR A 1 176 ? 11.023 18.625 -3.367 1 97.75 176 TYR A CA 1
ATOM 1452 C C . TYR A 1 176 ? 12.133 19.672 -3.531 1 97.75 176 TYR A C 1
ATOM 1454 O O . TYR A 1 176 ? 11.898 20.859 -3.334 1 97.75 176 TYR A O 1
ATOM 1462 N N . LEU A 1 177 ? 13.305 19.234 -3.887 1 97 177 LEU A N 1
ATOM 1463 C CA . LEU A 1 177 ? 14.453 20.125 -4.023 1 97 177 LEU A CA 1
ATOM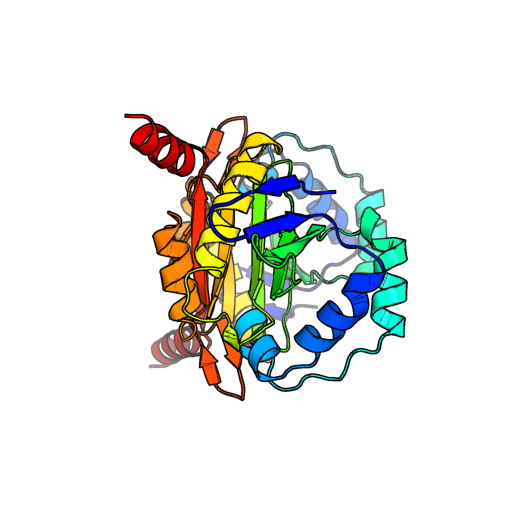 1464 C C . LEU A 1 177 ? 14.234 21.125 -5.16 1 97 177 LEU A C 1
ATOM 1466 O O . LEU A 1 177 ? 14.68 22.266 -5.082 1 97 177 LEU A O 1
ATOM 1470 N N . LYS A 1 178 ? 13.578 20.703 -6.156 1 96.06 178 LYS A N 1
ATOM 1471 C CA . LYS A 1 178 ? 13.258 21.609 -7.254 1 96.06 178 LYS A CA 1
ATOM 1472 C C . LYS A 1 178 ? 12.344 22.75 -6.785 1 96.06 178 LYS A C 1
ATOM 1474 O O . LYS A 1 178 ? 12.492 23.891 -7.211 1 96.06 178 LYS A O 1
ATOM 1479 N N . ILE A 1 179 ? 11.469 22.406 -6.004 1 93.38 179 ILE A N 1
ATOM 1480 C CA . ILE A 1 179 ? 10.516 23.391 -5.484 1 93.38 179 ILE A CA 1
ATOM 1481 C C . ILE A 1 179 ? 11.211 24.297 -4.484 1 93.38 179 ILE A C 1
ATOM 1483 O O . ILE A 1 179 ? 11.031 25.516 -4.52 1 93.38 179 ILE A O 1
ATOM 1487 N N . ALA A 1 180 ? 11.969 23.719 -3.611 1 89.5 180 ALA A N 1
ATOM 1488 C CA . ALA A 1 180 ? 12.664 24.469 -2.57 1 89.5 180 ALA A CA 1
ATOM 1489 C C . ALA A 1 180 ? 13.68 25.438 -3.178 1 89.5 180 ALA A C 1
ATOM 1491 O O . ALA A 1 180 ? 13.891 26.531 -2.648 1 89.5 180 ALA A O 1
ATOM 1492 N N . ASN A 1 181 ? 14.289 25 -4.18 1 87.81 181 ASN A N 1
ATOM 1493 C CA . ASN A 1 181 ? 15.281 25.844 -4.836 1 87.81 181 ASN A CA 1
ATOM 1494 C C . ASN A 1 181 ? 14.625 26.953 -5.66 1 87.81 181 ASN A C 1
ATOM 1496 O O . ASN A 1 181 ? 15.234 27.984 -5.91 1 87.81 181 ASN A O 1
ATOM 1500 N N . LYS A 1 182 ? 13.539 26.797 -6.223 1 73.69 182 LYS A N 1
ATOM 1501 C CA . LYS A 1 182 ? 12.836 27.844 -6.957 1 73.69 182 LYS A CA 1
ATOM 1502 C C . LYS A 1 182 ? 12.391 28.969 -6.02 1 73.69 182 LYS A C 1
ATOM 1504 O O . LYS A 1 182 ? 12.367 30.125 -6.406 1 73.69 182 LYS A O 1
ATOM 1509 N N . ILE A 1 183 ? 12.172 28.672 -4.926 1 61 183 ILE A N 1
ATOM 1510 C CA . ILE A 1 183 ? 11.719 29.656 -3.959 1 61 183 ILE A CA 1
ATOM 1511 C C . ILE A 1 183 ? 12.898 30.531 -3.525 1 61 183 ILE A C 1
ATOM 1513 O O . ILE A 1 183 ? 12.727 31.719 -3.232 1 61 183 ILE A O 1
ATOM 1517 N N . GLN A 1 184 ? 14.125 29.922 -3.568 1 56.19 184 GLN A N 1
ATOM 1518 C CA . GLN A 1 184 ? 15.297 30.688 -3.166 1 56.19 184 GLN A CA 1
ATOM 1519 C C . GLN A 1 184 ? 15.75 31.625 -4.285 1 56.19 184 GLN A C 1
ATOM 1521 O O . GLN A 1 184 ? 16.453 32.594 -4.039 1 56.19 184 GLN A O 1
ATOM 1526 N N . ILE A 1 185 ? 15.352 31.438 -5.508 1 43.28 185 ILE A N 1
ATOM 1527 C CA . ILE A 1 185 ? 15.781 32.406 -6.492 1 43.28 185 ILE A CA 1
ATOM 1528 C C . ILE A 1 185 ? 14.797 33.594 -6.535 1 43.28 185 ILE A C 1
ATOM 1530 O O . ILE A 1 185 ? 13.578 33.375 -6.535 1 43.28 185 ILE A O 1
ATOM 1534 N N . MET B 1 1 ? -4.23 -30.922 -0.993 1 90.62 1 MET B N 1
ATOM 1535 C CA . MET B 1 1 ? -5.422 -30.875 -1.84 1 90.62 1 MET B CA 1
ATOM 1536 C C . MET B 1 1 ? -5.27 -29.828 -2.939 1 90.62 1 MET B C 1
ATOM 1538 O O . MET B 1 1 ? -4.805 -28.719 -2.686 1 90.62 1 MET B O 1
ATOM 1542 N N . ILE B 1 2 ? -5.676 -30.219 -4.145 1 97.56 2 ILE B N 1
ATOM 1543 C CA . ILE B 1 2 ? -5.652 -29.312 -5.281 1 97.56 2 ILE B CA 1
ATOM 1544 C C . ILE B 1 2 ? -6.824 -28.328 -5.184 1 97.56 2 ILE B C 1
ATOM 1546 O O . ILE B 1 2 ? -7.973 -28.75 -5.016 1 97.56 2 ILE B O 1
ATOM 1550 N N . ILE B 1 3 ? -6.551 -27.047 -5.281 1 98.12 3 ILE B N 1
ATOM 1551 C CA . ILE B 1 3 ? -7.621 -26.062 -5.117 1 98.12 3 ILE B CA 1
ATOM 1552 C C . ILE B 1 3 ? -8.031 -25.516 -6.484 1 98.12 3 ILE B C 1
ATOM 1554 O O . ILE B 1 3 ? -9.141 -25.016 -6.648 1 98.12 3 ILE B O 1
ATOM 1558 N N . ALA B 1 4 ? -7.137 -25.578 -7.406 1 98.38 4 ALA B N 1
ATOM 1559 C CA . ALA B 1 4 ? -7.418 -25.109 -8.758 1 98.38 4 ALA B CA 1
ATOM 1560 C C . ALA B 1 4 ? -6.512 -25.781 -9.781 1 98.38 4 ALA B C 1
ATOM 1562 O O . ALA B 1 4 ? -5.398 -26.203 -9.453 1 98.38 4 ALA B O 1
ATOM 1563 N N . GLN B 1 5 ? -6.969 -25.891 -10.977 1 98.44 5 GLN B N 1
ATOM 1564 C CA . GLN B 1 5 ? -6.234 -26.562 -12.047 1 98.44 5 GLN B CA 1
ATOM 1565 C C . GLN B 1 5 ? -6.23 -25.719 -13.32 1 98.44 5 GLN B C 1
ATOM 1567 O O . GLN B 1 5 ? -7.285 -25.266 -13.773 1 98.44 5 GLN B O 1
ATOM 1572 N N . GLY B 1 6 ? -5 -25.484 -13.797 1 98.12 6 GLY B N 1
ATOM 1573 C CA . GLY B 1 6 ? -4.848 -24.781 -15.062 1 98.12 6 GLY B CA 1
ATOM 1574 C C . GLY B 1 6 ? -4.461 -25.703 -16.203 1 98.12 6 GLY B C 1
ATOM 1575 O O . GLY B 1 6 ? -4.742 -26.891 -16.172 1 98.12 6 GLY B O 1
ATOM 1576 N N . GLU B 1 7 ? -3.963 -25.125 -17.281 1 98.19 7 GLU B N 1
ATOM 1577 C CA . GLU B 1 7 ? -3.539 -25.891 -18.453 1 98.19 7 GLU B CA 1
ATOM 1578 C C . GLU B 1 7 ? -2.193 -26.562 -18.203 1 98.19 7 GLU B C 1
ATOM 1580 O O . GLU B 1 7 ? -1.989 -27.719 -18.594 1 98.19 7 GLU B O 1
ATOM 1585 N N . LEU B 1 8 ? -1.317 -25.844 -17.484 1 98.56 8 LEU B N 1
ATOM 1586 C CA . LEU B 1 8 ? 0.051 -26.328 -17.312 1 98.56 8 LEU B CA 1
ATOM 1587 C C . LEU B 1 8 ? 0.315 -26.688 -15.852 1 98.56 8 LEU B C 1
ATOM 1589 O O . LEU B 1 8 ? 1.185 -27.516 -15.562 1 98.56 8 LEU B O 1
ATOM 1593 N N . VAL B 1 9 ? -0.476 -26.047 -14.977 1 98.75 9 VAL B N 1
ATOM 1594 C CA . VAL B 1 9 ? -0.104 -26.203 -13.578 1 98.75 9 VAL B CA 1
ATOM 1595 C C . VAL B 1 9 ? -1.334 -26.578 -12.758 1 98.75 9 VAL B C 1
ATOM 1597 O O . VAL B 1 9 ? -2.469 -26.375 -13.195 1 98.75 9 VAL B O 1
ATOM 1600 N N . ASN B 1 10 ? -1.074 -27.188 -11.594 1 98.75 10 ASN B N 1
ATOM 1601 C CA . ASN B 1 10 ? -2.004 -27.266 -10.477 1 98.75 10 ASN B CA 1
ATOM 1602 C C . ASN B 1 10 ? -1.587 -26.328 -9.344 1 98.75 10 ASN B C 1
ATOM 1604 O O . ASN B 1 10 ? -0.394 -26.125 -9.109 1 98.75 10 ASN B O 1
ATOM 1608 N N . ILE B 1 11 ? -2.568 -25.766 -8.719 1 98.88 11 ILE B N 1
ATOM 1609 C CA . ILE B 1 11 ? -2.334 -25.016 -7.496 1 98.88 11 ILE B CA 1
ATOM 1610 C C . ILE B 1 11 ? -2.906 -25.781 -6.305 1 98.88 11 ILE B C 1
ATOM 1612 O O . ILE B 1 11 ? -4.078 -26.172 -6.309 1 98.88 11 ILE B O 1
ATOM 1616 N N . ARG B 1 12 ? -2.096 -25.984 -5.266 1 98.75 12 ARG B N 1
ATOM 1617 C CA . ARG B 1 12 ? -2.545 -26.812 -4.145 1 98.75 12 ARG B CA 1
ATOM 1618 C C . ARG B 1 12 ? -2.023 -26.266 -2.822 1 98.75 12 ARG B C 1
ATOM 1620 O O . ARG B 1 12 ? -1.107 -25.438 -2.805 1 98.75 12 ARG B O 1
ATOM 1627 N N . GLU B 1 13 ? -2.557 -26.75 -1.747 1 98.31 13 GLU B N 1
ATOM 1628 C CA . GLU B 1 13 ? -2.121 -26.375 -0.405 1 98.31 13 GLU B CA 1
ATOM 1629 C C . GLU B 1 13 ? -0.683 -26.812 -0.149 1 98.31 13 GLU B C 1
ATOM 1631 O O . GLU B 1 13 ? -0.218 -27.797 -0.729 1 98.31 13 GLU B O 1
ATOM 1636 N N . VAL B 1 14 ? -0.075 -26.062 0.733 1 98.5 14 VAL B N 1
ATOM 1637 C CA . VAL B 1 14 ? 1.288 -26.406 1.128 1 98.5 14 VAL B CA 1
ATOM 1638 C C . VAL B 1 14 ? 1.277 -27.656 2.006 1 98.5 14 VAL B C 1
ATOM 1640 O O . VAL B 1 14 ? 0.43 -27.781 2.893 1 98.5 14 VAL B O 1
ATOM 1643 N N . ARG B 1 15 ? 2.205 -28.547 1.738 1 97.56 15 ARG B N 1
ATOM 1644 C CA . ARG B 1 15 ? 2.432 -29.719 2.572 1 97.56 15 ARG B CA 1
ATOM 1645 C C . ARG B 1 15 ? 3.805 -29.672 3.232 1 97.56 15 ARG B C 1
ATOM 1647 O O . ARG B 1 15 ? 4.68 -28.922 2.795 1 97.56 15 ARG B O 1
ATOM 1654 N N . TRP B 1 16 ? 3.914 -30.5 4.223 1 97 16 TRP B N 1
ATOM 1655 C CA . TRP B 1 16 ? 5.172 -30.562 4.965 1 97 16 TRP B CA 1
ATOM 1656 C C . TRP B 1 16 ? 6.352 -30.75 4.02 1 97 16 TRP B C 1
ATOM 1658 O O . TRP B 1 16 ? 7.375 -30.078 4.141 1 97 16 TRP B O 1
ATOM 1668 N N . GLY B 1 17 ? 6.242 -31.609 3.086 1 97.38 17 GLY B N 1
ATOM 1669 C CA . GLY B 1 17 ? 7.309 -31.953 2.154 1 97.38 17 GLY B CA 1
ATOM 1670 C C . GLY B 1 17 ? 7.672 -30.797 1.229 1 97.38 17 GLY B C 1
ATOM 1671 O O . GLY B 1 17 ? 8.719 -30.828 0.579 1 97.38 17 GLY B O 1
ATOM 1672 N N . ASP B 1 18 ? 6.848 -29.797 1.17 1 98.31 18 ASP B N 1
ATOM 1673 C CA . ASP B 1 18 ? 7.09 -28.656 0.292 1 98.31 18 ASP B CA 1
ATOM 1674 C C . ASP B 1 18 ? 8.094 -27.688 0.916 1 98.31 18 ASP B C 1
ATOM 1676 O O . ASP B 1 18 ? 8.625 -26.812 0.23 1 98.31 18 ASP B O 1
ATOM 1680 N N . LEU B 1 19 ? 8.344 -27.797 2.18 1 98.25 19 LEU B N 1
ATOM 1681 C CA . LEU B 1 19 ? 9.156 -26.828 2.9 1 98.25 19 LEU B CA 1
ATOM 1682 C C . LEU B 1 19 ? 10.57 -26.766 2.33 1 98.25 19 LEU B C 1
ATOM 1684 O O . LEU B 1 19 ? 11.195 -25.703 2.316 1 98.25 19 LEU B O 1
ATOM 1688 N N . LYS B 1 20 ? 11.047 -27.875 1.864 1 98 20 LYS B N 1
ATOM 1689 C CA . LYS B 1 20 ? 12.383 -27.875 1.274 1 98 20 LYS B CA 1
ATOM 1690 C C . LYS B 1 20 ? 12.43 -27.031 0.005 1 98 20 LYS B C 1
ATOM 1692 O O . LYS B 1 20 ? 13.445 -26.406 -0.286 1 98 20 LYS B O 1
ATOM 1697 N N . TYR B 1 21 ? 11.391 -27.078 -0.756 1 98.38 21 TYR B N 1
ATOM 1698 C CA . TYR B 1 21 ? 11.328 -26.266 -1.965 1 98.38 21 TYR B CA 1
ATOM 1699 C C . TYR B 1 21 ? 11.211 -24.781 -1.62 1 98.38 21 TYR B C 1
ATOM 1701 O O . TYR B 1 21 ? 11.898 -23.938 -2.209 1 98.38 21 TYR B O 1
ATOM 1709 N N . LEU B 1 22 ? 10.32 -24.516 -0.681 1 98.12 22 LEU B N 1
ATOM 1710 C CA . LEU B 1 22 ? 10.164 -23.125 -0.249 1 98.12 22 LEU B CA 1
ATOM 1711 C C . LEU B 1 22 ? 11.492 -22.562 0.245 1 98.12 22 LEU B C 1
ATOM 1713 O O . LEU B 1 22 ? 11.844 -21.422 -0.073 1 98.12 22 LEU B O 1
ATOM 1717 N N . GLN B 1 23 ? 12.188 -23.312 1.002 1 98 23 GLN B N 1
ATOM 1718 C CA . GLN B 1 23 ? 13.5 -22.906 1.485 1 98 23 GLN B CA 1
ATOM 1719 C C . GLN B 1 23 ? 14.469 -22.688 0.327 1 98 23 GLN B C 1
ATOM 1721 O O . GLN B 1 23 ? 15.164 -21.672 0.278 1 98 23 GLN B O 1
ATOM 1726 N N . LYS B 1 24 ? 14.492 -23.672 -0.549 1 97.94 24 LYS B N 1
ATOM 1727 C CA . LYS B 1 24 ? 15.359 -23.578 -1.726 1 97.94 24 LYS B CA 1
ATOM 1728 C C . LYS B 1 24 ? 15.109 -22.281 -2.494 1 97.94 24 LYS B C 1
ATOM 1730 O O . LYS B 1 24 ? 16.047 -21.547 -2.801 1 97.94 24 LYS B O 1
ATOM 1735 N N . TRP B 1 25 ? 13.906 -22.031 -2.793 1 98.06 25 TRP B N 1
ATOM 1736 C CA . TRP B 1 25 ? 13.547 -20.859 -3.582 1 98.06 25 TRP B CA 1
ATOM 1737 C C . TRP B 1 25 ? 13.859 -19.578 -2.82 1 98.06 25 TRP B C 1
ATOM 1739 O O . TRP B 1 25 ? 14.383 -18.625 -3.395 1 98.06 25 TRP B O 1
ATOM 1749 N N . ALA B 1 26 ? 13.539 -19.516 -1.519 1 97 26 ALA B N 1
ATOM 1750 C CA . ALA B 1 26 ? 13.766 -18.344 -0.692 1 97 26 ALA B CA 1
ATOM 1751 C C . ALA B 1 26 ? 15.25 -18 -0.616 1 97 26 ALA B C 1
ATOM 1753 O O . ALA B 1 26 ? 15.617 -16.828 -0.515 1 97 26 ALA B O 1
ATOM 1754 N N . ASN B 1 27 ? 16.047 -18.984 -0.739 1 97.19 27 ASN B N 1
ATOM 1755 C CA . ASN B 1 27 ? 17.484 -18.797 -0.545 1 97.19 27 ASN B CA 1
ATOM 1756 C C . ASN B 1 27 ? 18.219 -18.688 -1.878 1 97.19 27 ASN B C 1
ATOM 1758 O O . ASN B 1 27 ? 19.438 -18.547 -1.906 1 97.19 27 ASN B O 1
ATOM 1762 N N . ASP B 1 28 ? 17.547 -18.781 -2.951 1 97.75 28 ASP B N 1
ATOM 1763 C CA . ASP B 1 28 ? 18.141 -18.562 -4.266 1 97.75 28 ASP B CA 1
ATOM 1764 C C . ASP B 1 28 ? 18.188 -17.062 -4.598 1 97.75 28 ASP B C 1
ATOM 1766 O O . ASP B 1 28 ? 17.141 -16.422 -4.699 1 97.75 28 ASP B O 1
ATOM 1770 N N . PRO B 1 29 ? 19.328 -16.531 -4.781 1 96.56 29 PRO B N 1
ATOM 1771 C CA . PRO B 1 29 ? 19.453 -15.078 -4.938 1 96.56 29 PRO B CA 1
ATOM 1772 C C . PRO B 1 29 ? 18.703 -14.547 -6.156 1 96.56 29 PRO B C 1
ATOM 1774 O O . PRO B 1 29 ? 18.156 -13.438 -6.109 1 96.56 29 PRO B O 1
ATOM 1777 N N . GLU B 1 30 ? 18.719 -15.188 -7.207 1 97.25 30 GLU B N 1
ATOM 1778 C CA . GLU B 1 30 ? 18.031 -14.719 -8.406 1 97.25 30 GLU B CA 1
ATOM 1779 C C . GLU B 1 30 ? 16.516 -14.75 -8.219 1 97.25 30 GLU B C 1
ATOM 1781 O O . GLU B 1 30 ? 15.812 -13.828 -8.641 1 97.25 30 GLU B O 1
ATOM 1786 N N . VAL B 1 31 ? 16.047 -15.828 -7.621 1 97.62 31 VAL B N 1
ATOM 1787 C CA . VAL B 1 31 ? 14.617 -15.922 -7.328 1 97.62 31 VAL B CA 1
ATOM 1788 C C . VAL B 1 31 ? 14.203 -14.805 -6.375 1 97.62 31 VAL B C 1
ATOM 1790 O O . VAL B 1 31 ? 13.211 -14.117 -6.605 1 97.62 31 VAL B O 1
ATOM 1793 N N . ALA B 1 32 ? 15.023 -14.602 -5.355 1 96.5 32 ALA B N 1
ATOM 1794 C CA . ALA B 1 32 ? 14.742 -13.555 -4.371 1 96.5 32 ALA B CA 1
ATOM 1795 C C . ALA B 1 32 ? 14.75 -12.172 -5.02 1 96.5 32 ALA B C 1
ATOM 1797 O O . ALA B 1 32 ? 13.922 -11.32 -4.691 1 96.5 32 ALA B O 1
ATOM 1798 N N . TYR B 1 33 ? 15.617 -11.945 -5.918 1 96.69 33 TYR B N 1
ATOM 1799 C CA . TYR B 1 33 ? 15.727 -10.672 -6.625 1 96.69 33 TYR B CA 1
ATOM 1800 C C . TYR B 1 33 ? 14.445 -10.359 -7.383 1 96.69 33 TYR B C 1
ATOM 1802 O O . TYR B 1 33 ? 13.859 -9.289 -7.203 1 96.69 33 TYR B O 1
ATOM 1810 N N . TRP B 1 34 ? 13.977 -11.258 -8.141 1 96.25 34 TRP B N 1
ATOM 1811 C CA . TRP B 1 34 ? 12.82 -11.008 -8.992 1 96.25 34 TRP B CA 1
ATOM 1812 C C . TRP B 1 34 ? 11.523 -11.078 -8.195 1 96.25 34 TRP B C 1
ATOM 1814 O O . TRP B 1 34 ? 10.57 -10.336 -8.469 1 96.25 34 TRP B O 1
ATOM 1824 N N . ALA B 1 35 ? 11.484 -11.945 -7.199 1 94.44 35 ALA B N 1
ATOM 1825 C CA . ALA B 1 35 ? 10.266 -12.156 -6.422 1 94.44 35 ALA B CA 1
ATOM 1826 C C . ALA B 1 35 ? 10.055 -11.031 -5.406 1 94.44 35 ALA B C 1
ATOM 1828 O O . ALA B 1 35 ? 8.922 -10.617 -5.152 1 94.44 35 ALA B O 1
ATOM 1829 N N . ARG B 1 36 ? 11.203 -10.547 -4.879 1 93 36 ARG B N 1
ATOM 1830 C CA . ARG B 1 36 ? 11.086 -9.672 -3.715 1 93 36 ARG B CA 1
ATOM 1831 C C . ARG B 1 36 ? 12.023 -8.477 -3.828 1 93 36 ARG B C 1
ATOM 1833 O O . ARG B 1 36 ? 12.109 -7.656 -2.912 1 93 36 ARG B O 1
ATOM 1840 N N . ALA B 1 37 ? 12.75 -8.391 -4.875 1 93.75 37 ALA B N 1
ATOM 1841 C CA . ALA B 1 37 ? 13.727 -7.32 -5.078 1 93.75 37 ALA B CA 1
ATOM 1842 C C . ALA B 1 37 ? 14.773 -7.324 -3.973 1 93.75 37 ALA B C 1
ATOM 1844 O O . ALA B 1 37 ? 15.227 -6.262 -3.529 1 93.75 37 ALA B O 1
ATOM 1845 N N . GLU B 1 38 ? 15.07 -8.445 -3.527 1 92.31 38 GLU B N 1
ATOM 1846 C CA . GLU B 1 38 ? 16.062 -8.586 -2.463 1 92.31 38 GLU B CA 1
ATOM 1847 C C . GLU B 1 38 ? 17.422 -9.016 -3.02 1 92.31 38 GLU B C 1
ATOM 1849 O O . GLU B 1 38 ? 17.5 -9.977 -3.793 1 92.31 38 GLU B O 1
ATOM 1854 N N . THR B 1 39 ? 18.453 -8.297 -2.631 1 92.25 39 THR B N 1
ATOM 1855 C CA . THR B 1 39 ? 19.781 -8.617 -3.145 1 92.25 39 THR B CA 1
ATOM 1856 C C . THR B 1 39 ? 20.703 -9.078 -2.018 1 92.25 39 THR B C 1
ATOM 1858 O O . THR B 1 39 ? 21.766 -9.633 -2.271 1 92.25 39 THR B O 1
ATOM 1861 N N . ASN B 1 40 ? 20.391 -8.883 -0.792 1 86.81 40 ASN B N 1
ATOM 1862 C CA . ASN B 1 40 ? 21.172 -9.305 0.365 1 86.81 40 ASN B CA 1
ATOM 1863 C C . ASN B 1 40 ? 20.406 -10.281 1.239 1 86.81 40 ASN B C 1
ATOM 1865 O O . ASN B 1 40 ? 20.094 -9.984 2.393 1 86.81 40 ASN B O 1
ATOM 1869 N N . ILE B 1 41 ? 20.312 -11.445 0.649 1 84.88 41 ILE B N 1
ATOM 1870 C CA . ILE B 1 41 ? 19.438 -12.383 1.36 1 84.88 41 ILE B CA 1
ATOM 1871 C C . ILE B 1 41 ? 20.266 -13.156 2.393 1 84.88 41 ILE B C 1
ATOM 1873 O O . ILE B 1 41 ? 21.438 -13.477 2.156 1 84.88 41 ILE B O 1
ATOM 1877 N N . SER B 1 42 ? 19.625 -13.195 3.562 1 86.88 42 SER B N 1
ATOM 1878 C CA . SER B 1 42 ? 20.141 -14.133 4.559 1 86.88 42 SER B CA 1
ATOM 1879 C C . SER B 1 42 ? 19.438 -15.477 4.461 1 86.88 42 SER B C 1
ATOM 1881 O O . SER B 1 42 ? 18.219 -15.531 4.281 1 86.88 42 SER B O 1
ATOM 1883 N N . ASN B 1 43 ? 20.172 -16.484 4.504 1 90.5 43 ASN B N 1
ATOM 1884 C CA . ASN B 1 43 ? 19.562 -17.812 4.398 1 90.5 43 ASN B CA 1
ATOM 1885 C C . ASN B 1 43 ? 18.531 -18.031 5.496 1 90.5 43 ASN B C 1
ATOM 1887 O O . ASN B 1 43 ? 18.844 -17.938 6.684 1 90.5 43 ASN B O 1
ATOM 1891 N N . VAL B 1 44 ? 17.438 -18.297 5 1 92.94 44 VAL B N 1
ATOM 1892 C CA . VAL B 1 44 ? 16.391 -18.672 5.934 1 92.94 44 VAL B CA 1
ATOM 1893 C C . VAL B 1 44 ? 16.5 -20.172 6.254 1 92.94 44 VAL B C 1
ATOM 1895 O O . VAL B 1 44 ? 16.625 -21 5.348 1 92.94 44 VAL B O 1
ATOM 1898 N N . THR B 1 45 ? 16.422 -20.5 7.473 1 95.81 45 THR B N 1
ATOM 1899 C CA . THR B 1 45 ? 16.609 -21.875 7.898 1 95.81 45 THR B CA 1
ATOM 1900 C C . THR B 1 45 ? 15.32 -22.688 7.715 1 95.81 45 THR B C 1
ATOM 1902 O O . THR B 1 45 ? 14.227 -22.109 7.652 1 95.81 45 THR B O 1
ATOM 1905 N N . ILE B 1 46 ? 15.555 -23.938 7.703 1 95.38 46 ILE B N 1
ATOM 1906 C CA . ILE B 1 46 ? 14.406 -24.812 7.59 1 95.38 46 ILE B CA 1
ATOM 1907 C C . ILE B 1 46 ? 13.531 -24.688 8.836 1 95.38 46 ILE B C 1
ATOM 1909 O O . ILE B 1 46 ? 12.305 -24.828 8.758 1 95.38 46 ILE B O 1
ATOM 1913 N N . GLY B 1 47 ? 14.156 -24.438 9.977 1 95.94 47 GLY B N 1
ATOM 1914 C CA . GLY B 1 47 ? 13.43 -24.234 11.219 1 95.94 47 GLY B CA 1
ATOM 1915 C C . GLY B 1 47 ? 12.438 -23.094 11.148 1 95.94 47 GLY B C 1
ATOM 1916 O O . GLY B 1 47 ? 11.336 -23.188 11.703 1 95.94 47 GLY B O 1
ATOM 1917 N N . GLU B 1 48 ? 12.789 -22.094 10.477 1 95.44 48 GLU B N 1
ATOM 1918 C CA . GLU B 1 48 ? 11.891 -20.953 10.312 1 95.44 48 GLU B CA 1
ATOM 1919 C C . GLU B 1 48 ? 10.656 -21.328 9.5 1 95.44 48 GLU B C 1
ATOM 1921 O O . GLU B 1 48 ? 9.539 -20.922 9.82 1 95.44 48 GLU B O 1
ATOM 1926 N N . PHE B 1 49 ? 10.875 -22.125 8.484 1 95.56 49 PHE B N 1
ATOM 1927 C CA . PHE B 1 49 ? 9.758 -22.562 7.648 1 95.56 49 PHE B CA 1
ATOM 1928 C C . PHE B 1 49 ? 8.883 -23.562 8.398 1 95.56 49 PHE B C 1
ATOM 1930 O O . PHE B 1 49 ? 7.664 -23.578 8.211 1 95.56 49 PHE B O 1
ATOM 1937 N N . ARG B 1 50 ? 9.484 -24.359 9.203 1 96.19 50 ARG B N 1
ATOM 1938 C CA . ARG B 1 50 ? 8.711 -25.266 10.023 1 96.19 50 ARG B CA 1
ATOM 1939 C C . ARG B 1 50 ? 7.809 -24.516 10.992 1 96.19 50 ARG B C 1
ATOM 1941 O O . ARG B 1 50 ? 6.633 -24.844 11.148 1 96.19 50 ARG B O 1
ATOM 1948 N N . ARG B 1 51 ? 8.391 -23.531 11.617 1 95.75 51 ARG B N 1
ATOM 1949 C CA . ARG B 1 51 ? 7.594 -22.688 12.516 1 95.75 51 ARG B CA 1
ATOM 1950 C C . ARG B 1 51 ? 6.445 -22.016 11.766 1 95.75 51 ARG B C 1
ATOM 1952 O O . ARG B 1 51 ? 5.309 -22 12.25 1 95.75 51 ARG B O 1
ATOM 1959 N N . TRP B 1 52 ? 6.777 -21.5 10.641 1 94.62 52 TRP B N 1
ATOM 1960 C CA . TRP B 1 52 ? 5.738 -20.891 9.812 1 94.62 52 TRP B CA 1
ATOM 1961 C C . TRP B 1 52 ? 4.641 -21.891 9.484 1 94.62 52 TRP B C 1
ATOM 1963 O O . TRP B 1 52 ? 3.451 -21.562 9.57 1 94.62 52 TRP B O 1
ATOM 1973 N N . TYR B 1 53 ? 5.016 -23.094 9.07 1 96 53 TYR B N 1
ATOM 1974 C CA . TYR B 1 53 ? 4.074 -24.125 8.625 1 96 53 TYR B CA 1
ATOM 1975 C C . TYR B 1 53 ? 3.031 -24.406 9.695 1 96 53 TYR B C 1
ATOM 1977 O O . TYR B 1 53 ? 1.84 -24.531 9.398 1 96 53 TYR B O 1
ATOM 1985 N N . TYR B 1 54 ? 3.412 -24.438 10.852 1 95.06 54 TYR B N 1
ATOM 1986 C CA . TYR B 1 54 ? 2.514 -24.781 11.945 1 95.06 54 TYR B CA 1
ATOM 1987 C C . TYR B 1 54 ? 1.602 -23.625 12.305 1 95.06 54 TYR B C 1
ATOM 1989 O O . TYR B 1 54 ? 0.556 -23.812 12.93 1 95.06 54 TYR B O 1
ATOM 1997 N N . ARG B 1 55 ? 1.914 -22.469 11.906 1 95.62 55 ARG B N 1
ATOM 1998 C CA . ARG B 1 55 ? 1.131 -21.297 12.273 1 95.62 55 ARG B CA 1
ATOM 1999 C C . ARG B 1 55 ? 0.485 -20.656 11.047 1 95.62 55 ARG B C 1
ATOM 2001 O O . ARG B 1 55 ? -0.057 -19.562 11.125 1 95.62 55 ARG B O 1
ATOM 2008 N N . ARG B 1 56 ? 0.557 -21.328 9.945 1 94 56 ARG B N 1
ATOM 2009 C CA . ARG B 1 56 ? 0.209 -20.688 8.68 1 94 56 ARG B CA 1
ATOM 2010 C C . ARG B 1 56 ? -1.291 -20.422 8.594 1 94 56 ARG B C 1
ATOM 2012 O O . ARG B 1 56 ? -1.733 -19.578 7.812 1 94 56 ARG B O 1
ATOM 2019 N N . SER B 1 57 ? -2.033 -21.172 9.328 1 92.12 57 SER B N 1
ATOM 2020 C CA . SER B 1 57 ? -3.477 -20.969 9.32 1 92.12 57 SER B CA 1
ATOM 2021 C C . SER B 1 57 ? -3.834 -19.578 9.828 1 92.12 57 SER B C 1
ATOM 2023 O O . SER B 1 57 ? -4.855 -19 9.43 1 92.12 57 SER B O 1
ATOM 2025 N N . SER B 1 58 ? -3.014 -19.031 10.648 1 93.62 58 SER B N 1
ATOM 2026 C CA . SER B 1 58 ? -3.268 -17.703 11.234 1 93.62 58 SER B CA 1
ATOM 2027 C C . SER B 1 58 ? -2.523 -16.609 10.477 1 93.62 58 SER B C 1
ATOM 2029 O O . SER B 1 58 ? -2.6 -15.438 10.836 1 93.62 58 SER B O 1
ATOM 2031 N N . SER B 1 59 ? -1.882 -17.109 9.508 1 92.88 59 SER B N 1
ATOM 2032 C CA . SER B 1 59 ? -1.112 -16.141 8.727 1 92.88 59 SER B CA 1
ATOM 2033 C C . SER B 1 59 ? -2.023 -15.273 7.859 1 92.88 59 SER B C 1
ATOM 2035 O O . SER B 1 59 ? -2.996 -15.766 7.289 1 92.88 59 SER B O 1
ATOM 2037 N N . SER B 1 60 ? -1.656 -13.984 7.777 1 93.81 60 SER B N 1
ATOM 2038 C CA . SER B 1 60 ? -2.369 -13.07 6.891 1 93.81 60 SER B CA 1
ATOM 2039 C C . SER B 1 60 ? -2.01 -13.32 5.434 1 93.81 60 SER B C 1
ATOM 2041 O O . SER B 1 60 ? -2.678 -12.82 4.527 1 93.81 60 SER B O 1
ATOM 2043 N N . VAL B 1 61 ? -0.995 -14.008 5.215 1 96.44 61 VAL B N 1
ATOM 2044 C CA . VAL B 1 61 ? -0.593 -14.438 3.881 1 96.44 61 VAL B CA 1
ATOM 2045 C C . VAL B 1 61 ? -1.013 -15.883 3.654 1 96.44 61 VAL B C 1
ATOM 2047 O O . VAL B 1 61 ? -0.624 -16.781 4.414 1 96.44 61 VAL B O 1
ATOM 2050 N N . LYS B 1 62 ? -1.805 -16.094 2.744 1 98.06 62 LYS B N 1
ATOM 2051 C CA . LYS B 1 62 ? -2.182 -17.438 2.326 1 98.06 62 LYS B CA 1
ATOM 2052 C C . LYS B 1 62 ? -1.361 -17.891 1.12 1 98.06 62 LYS B C 1
ATOM 2054 O O . LYS B 1 62 ? -1.542 -17.375 0.015 1 98.06 62 LYS B O 1
ATOM 2059 N N . ARG B 1 63 ? -0.565 -18.844 1.34 1 98.38 63 ARG B N 1
ATOM 2060 C CA . ARG B 1 63 ? 0.382 -19.312 0.331 1 98.38 63 ARG B CA 1
ATOM 2061 C C . ARG B 1 63 ? 0.006 -20.703 -0.177 1 98.38 63 ARG B C 1
ATOM 2063 O O . ARG B 1 63 ? -0.402 -21.562 0.603 1 98.38 63 ARG B O 1
ATOM 2070 N N . PHE B 1 64 ? 0.229 -20.922 -1.458 1 98.81 64 PHE B N 1
ATOM 2071 C CA . PHE B 1 64 ? -0.052 -22.172 -2.145 1 98.81 64 PHE B CA 1
ATOM 2072 C C . PHE B 1 64 ? 1.129 -22.594 -3.012 1 98.81 64 PHE B C 1
ATOM 2074 O O . PHE B 1 64 ? 2.01 -21.781 -3.303 1 98.81 64 PHE B O 1
ATOM 2081 N N . ILE B 1 65 ? 1.087 -23.875 -3.344 1 98.94 65 ILE B N 1
ATOM 2082 C CA . ILE B 1 65 ? 2.156 -24.422 -4.176 1 98.94 65 ILE B CA 1
ATOM 2083 C C . ILE B 1 65 ? 1.685 -24.516 -5.621 1 98.94 65 ILE B C 1
ATOM 2085 O O . ILE B 1 65 ? 0.555 -24.938 -5.887 1 98.94 65 ILE B O 1
ATOM 2089 N N . ILE B 1 66 ? 2.543 -24.062 -6.48 1 98.94 66 ILE B N 1
ATOM 2090 C CA . ILE B 1 66 ? 2.375 -24.312 -7.91 1 98.94 66 ILE B CA 1
ATOM 2091 C C . ILE B 1 66 ? 3.121 -25.578 -8.305 1 98.94 66 ILE B C 1
ATOM 2093 O O . ILE B 1 66 ? 4.336 -25.672 -8.125 1 98.94 66 ILE B O 1
ATOM 2097 N N . GLU B 1 67 ? 2.475 -26.562 -8.836 1 98.88 67 GLU B N 1
ATOM 2098 C CA . GLU B 1 67 ? 3.139 -27.75 -9.359 1 98.88 67 GLU B CA 1
ATOM 2099 C C . GLU B 1 67 ? 2.76 -28 -10.82 1 98.88 67 GLU B C 1
ATOM 2101 O O . GLU B 1 67 ? 1.67 -27.625 -11.25 1 98.88 67 GLU B O 1
ATOM 2106 N N . THR B 1 68 ? 3.65 -28.609 -11.57 1 98.62 68 THR B N 1
ATOM 2107 C CA . THR B 1 68 ? 3.342 -28.938 -12.953 1 98.62 68 THR B CA 1
ATOM 2108 C C . THR B 1 68 ? 2.211 -29.969 -13.031 1 98.62 68 THR B C 1
ATOM 2110 O O . THR B 1 68 ? 2.121 -30.859 -12.188 1 98.62 68 THR B O 1
ATOM 2113 N N . LYS B 1 69 ? 1.403 -29.766 -13.984 1 97.12 69 LYS B N 1
ATOM 2114 C CA . LYS B 1 69 ? 0.308 -30.719 -14.164 1 97.12 69 LYS B CA 1
ATOM 2115 C C . LYS B 1 69 ? 0.833 -32.094 -14.531 1 97.12 69 LYS B C 1
ATOM 2117 O O . LYS B 1 69 ? 0.322 -33.125 -14.055 1 97.12 69 LYS B O 1
ATOM 2122 N N . GLU B 1 70 ? 1.8 -32.219 -15.289 1 94.56 70 GLU B N 1
ATOM 2123 C CA . GLU B 1 70 ? 2.297 -33.469 -15.844 1 94.56 70 GLU B CA 1
ATOM 2124 C C . GLU B 1 70 ? 3.07 -34.281 -14.797 1 94.56 70 GLU B C 1
ATOM 2126 O O . GLU B 1 70 ? 2.75 -35.438 -14.531 1 94.56 70 GLU B O 1
ATOM 2131 N N . SER B 1 71 ? 4.066 -33.719 -14.18 1 96.56 71 SER B N 1
ATOM 2132 C CA . SER B 1 71 ? 4.973 -34.438 -13.297 1 96.56 71 SER B CA 1
ATOM 2133 C C . SER B 1 71 ? 4.621 -34.219 -11.836 1 96.56 71 SER B C 1
ATOM 2135 O O . SER B 1 71 ? 5.195 -34.844 -10.945 1 96.56 71 SER B O 1
ATOM 2137 N N . LYS B 1 72 ? 3.715 -33.25 -11.594 1 97.62 72 LYS B N 1
ATOM 2138 C CA . LYS B 1 72 ? 3.324 -32.906 -10.234 1 97.62 72 LYS B CA 1
ATOM 2139 C C . LYS B 1 72 ? 4.523 -32.406 -9.438 1 97.62 72 LYS B C 1
ATOM 2141 O O . LYS B 1 72 ? 4.578 -32.562 -8.211 1 97.62 72 LYS B O 1
ATOM 2146 N N . LYS B 1 73 ? 5.422 -31.844 -10.109 1 98 73 LYS B N 1
ATOM 2147 C CA . LYS B 1 73 ? 6.602 -31.266 -9.469 1 98 73 LYS B CA 1
ATOM 2148 C C . LYS B 1 73 ? 6.324 -29.844 -8.992 1 98 73 LYS B C 1
ATOM 2150 O O . LYS B 1 73 ? 5.859 -29.016 -9.766 1 98 73 LYS B O 1
ATOM 2155 N N . PRO B 1 74 ? 6.574 -29.609 -7.66 1 98.88 74 PRO B N 1
ATOM 2156 C CA . PRO B 1 74 ? 6.5 -28.219 -7.227 1 98.88 74 PRO B CA 1
ATOM 2157 C C . PRO B 1 74 ? 7.516 -27.328 -7.938 1 98.88 74 PRO B C 1
ATOM 2159 O O . PRO B 1 74 ? 8.703 -27.656 -8 1 98.88 74 PRO B O 1
ATOM 2162 N N . ILE B 1 75 ? 7.051 -26.188 -8.453 1 98.88 75 ILE B N 1
ATOM 2163 C CA . ILE B 1 75 ? 7.988 -25.375 -9.219 1 98.88 75 ILE B CA 1
ATOM 2164 C C . ILE B 1 75 ? 7.934 -23.938 -8.734 1 98.88 75 ILE B C 1
ATOM 2166 O O . ILE B 1 75 ? 8.734 -23.094 -9.156 1 98.88 75 ILE B O 1
ATOM 2170 N N . GLY B 1 76 ? 6.984 -23.578 -7.883 1 98.88 76 GLY B N 1
ATOM 2171 C CA . GLY B 1 76 ? 6.836 -22.219 -7.371 1 98.88 76 GLY B CA 1
ATOM 2172 C C . GLY B 1 76 ? 5.715 -22.094 -6.355 1 98.88 76 GLY B C 1
ATOM 2173 O O . GLY B 1 76 ? 5.156 -23.094 -5.898 1 98.88 76 GLY B O 1
ATOM 2174 N N . SER B 1 77 ? 5.477 -20.844 -5.949 1 98.81 77 SER B N 1
ATOM 2175 C CA . SER B 1 77 ? 4.391 -20.578 -5.016 1 98.81 77 SER B CA 1
ATOM 2176 C C . SER B 1 77 ? 3.611 -19.328 -5.418 1 98.81 77 SER B C 1
ATOM 2178 O O . SER B 1 77 ? 4.125 -18.484 -6.148 1 98.81 77 SER B O 1
ATOM 2180 N N . ILE B 1 78 ? 2.438 -19.297 -5.035 1 98.88 78 ILE B N 1
ATOM 2181 C CA . ILE B 1 78 ? 1.518 -18.188 -5.277 1 98.88 78 ILE B CA 1
ATOM 2182 C C . ILE B 1 78 ? 0.695 -17.922 -4.023 1 98.88 78 ILE B C 1
ATOM 2184 O O . ILE B 1 78 ? 0.473 -18.812 -3.209 1 98.88 78 ILE B O 1
ATOM 2188 N N . SER B 1 79 ? 0.385 -16.672 -3.857 1 98.75 79 SER B N 1
ATOM 2189 C CA . SER B 1 79 ? -0.247 -16.312 -2.592 1 98.75 79 SER B CA 1
ATOM 2190 C C . SER B 1 79 ? -1.151 -15.094 -2.752 1 98.75 79 SER B C 1
ATOM 2192 O O . SER B 1 79 ? -1.093 -14.398 -3.768 1 98.75 79 SER B O 1
ATOM 2194 N N . TYR B 1 80 ? -2.055 -14.906 -1.891 1 98.5 80 TYR B N 1
ATOM 2195 C CA . TYR B 1 80 ? -2.701 -13.617 -1.69 1 98.5 80 TYR B CA 1
ATOM 2196 C C . TYR B 1 80 ? -2.543 -13.148 -0.25 1 98.5 80 TYR B C 1
ATOM 2198 O O . TYR B 1 80 ? -2.379 -13.961 0.662 1 98.5 80 TYR B O 1
ATOM 2206 N N . ARG B 1 81 ? -2.486 -11.836 -0.074 1 98.06 81 ARG B N 1
ATOM 2207 C CA . ARG B 1 81 ? -2.318 -11.211 1.234 1 98.06 81 ARG B CA 1
ATOM 2208 C C . ARG B 1 81 ? -3.09 -9.898 1.317 1 98.06 81 ARG B C 1
ATOM 2210 O O . ARG B 1 81 ? -3.734 -9.492 0.349 1 98.06 81 ARG B O 1
ATOM 2217 N N . ASP B 1 82 ? -3.111 -9.344 2.547 1 96.38 82 ASP B N 1
ATOM 2218 C CA . ASP B 1 82 ? -3.732 -8.047 2.785 1 96.38 82 ASP B CA 1
ATOM 2219 C C . ASP B 1 82 ? -5.199 -8.047 2.359 1 96.38 82 ASP B C 1
ATOM 2221 O O . ASP B 1 82 ? -5.652 -7.141 1.661 1 96.38 82 ASP B O 1
ATOM 2225 N N . TYR B 1 83 ? -5.832 -9.133 2.648 1 97.06 83 TYR B N 1
ATOM 2226 C CA . TYR B 1 83 ? -7.262 -9.195 2.359 1 97.06 83 TYR B CA 1
ATOM 2227 C C . TYR B 1 83 ? -8.016 -8.117 3.125 1 97.06 83 TYR B C 1
ATOM 2229 O O . TYR B 1 83 ? -8.227 -8.234 4.336 1 97.06 83 TYR B O 1
ATOM 2237 N N . ASP B 1 84 ? -8.453 -7.113 2.457 1 97.19 84 ASP B N 1
ATOM 2238 C CA . ASP B 1 84 ? -9.305 -6.055 2.992 1 97.19 84 ASP B CA 1
ATOM 2239 C C . ASP B 1 84 ? -10.781 -6.363 2.76 1 97.19 84 ASP B C 1
ATOM 2241 O O . ASP B 1 84 ? -11.336 -6.016 1.716 1 97.19 84 ASP B O 1
ATOM 2245 N N . SER B 1 85 ? -11.406 -6.957 3.699 1 95.94 85 SER B N 1
ATOM 2246 C CA . SER B 1 85 ? -12.781 -7.43 3.535 1 95.94 85 SER B CA 1
ATOM 2247 C C . SER B 1 85 ? -13.758 -6.262 3.447 1 95.94 85 SER B C 1
ATOM 2249 O O . SER B 1 85 ? -14.883 -6.422 2.969 1 95.94 85 SER B O 1
ATOM 2251 N N . ILE B 1 86 ? -13.352 -5.109 3.91 1 94.69 86 ILE B N 1
ATOM 2252 C CA . ILE B 1 86 ? -14.203 -3.926 3.85 1 94.69 86 ILE B CA 1
ATOM 2253 C C . ILE B 1 86 ? -14.211 -3.367 2.43 1 94.69 86 ILE B C 1
ATOM 2255 O O . ILE B 1 86 ? -15.273 -3.158 1.843 1 94.69 86 ILE B O 1
ATOM 2259 N N . ASN B 1 87 ? -13.062 -3.211 1.869 1 97.5 87 ASN B N 1
ATOM 2260 C CA . ASN B 1 87 ? -12.961 -2.629 0.535 1 97.5 87 ASN B CA 1
ATOM 2261 C C . ASN B 1 87 ? -12.938 -3.705 -0.547 1 97.5 87 ASN B C 1
ATOM 2263 O O . ASN B 1 87 ? -12.953 -3.393 -1.739 1 97.5 87 ASN B O 1
ATOM 2267 N N . LYS B 1 88 ? -12.852 -5.004 -0.155 1 98.38 88 LYS B N 1
ATOM 2268 C CA . LYS B 1 88 ? -12.938 -6.156 -1.046 1 98.38 88 LYS B CA 1
ATOM 2269 C C . LYS B 1 88 ? -11.75 -6.207 -2.002 1 98.38 88 LYS B C 1
ATOM 2271 O O . LYS B 1 88 ? -11.93 -6.406 -3.207 1 98.38 88 LYS B O 1
ATOM 2276 N N . VAL B 1 89 ? -10.609 -6.023 -1.453 1 98.69 89 VAL B N 1
ATOM 2277 C CA . VAL B 1 89 ? -9.367 -5.988 -2.221 1 98.69 89 VAL B CA 1
ATOM 2278 C C . VAL B 1 89 ? -8.375 -6.988 -1.637 1 98.69 89 VAL B C 1
ATOM 2280 O O . VAL B 1 89 ? -8.312 -7.176 -0.419 1 98.69 89 VAL B O 1
ATOM 2283 N N . ILE B 1 90 ? -7.559 -7.59 -2.465 1 98.62 90 ILE B N 1
ATOM 2284 C CA . ILE B 1 90 ? -6.441 -8.406 -2.012 1 98.62 90 ILE B CA 1
ATOM 2285 C C . ILE B 1 90 ? -5.207 -8.117 -2.863 1 98.62 90 ILE B C 1
ATOM 2287 O O . ILE B 1 90 ? -5.305 -7.465 -3.906 1 98.62 90 ILE B O 1
ATOM 2291 N N . VAL B 1 91 ? -4.09 -8.547 -2.381 1 98.88 91 VAL B N 1
ATOM 2292 C CA . VAL B 1 91 ? -2.826 -8.422 -3.105 1 98.88 91 VAL B CA 1
ATOM 2293 C C . VAL B 1 91 ? -2.316 -9.805 -3.494 1 98.88 91 VAL B C 1
ATOM 2295 O O . VAL B 1 91 ? -2.246 -10.703 -2.654 1 98.88 91 VAL B O 1
ATOM 2298 N N . LEU B 1 92 ? -2.035 -9.969 -4.738 1 98.81 92 LEU B N 1
ATOM 2299 C CA . LEU B 1 92 ? -1.539 -11.242 -5.258 1 98.81 92 LEU B CA 1
ATOM 2300 C C . LEU B 1 92 ? -0.016 -11.234 -5.34 1 98.81 92 LEU B C 1
ATOM 2302 O O . LEU B 1 92 ? 0.584 -10.234 -5.734 1 98.81 92 LEU B O 1
ATOM 2306 N N . GLY B 1 93 ? 0.606 -12.32 -4.969 1 98.69 93 GLY B N 1
ATOM 2307 C CA . GLY B 1 93 ? 2.027 -12.562 -5.152 1 98.69 93 GLY B CA 1
ATOM 2308 C C . GLY B 1 93 ? 2.324 -13.906 -5.789 1 98.69 93 GLY B C 1
ATOM 2309 O O . GLY B 1 93 ? 1.578 -14.867 -5.598 1 98.69 93 GLY B O 1
ATOM 2310 N N . ILE B 1 94 ? 3.461 -13.953 -6.473 1 98.69 94 ILE B N 1
ATOM 2311 C CA . ILE B 1 94 ? 3.812 -15.203 -7.137 1 98.69 94 ILE B CA 1
ATOM 2312 C C . ILE B 1 94 ? 5.316 -15.242 -7.395 1 98.69 94 ILE B C 1
ATOM 2314 O O . ILE B 1 94 ? 5.945 -14.203 -7.617 1 98.69 94 ILE B O 1
ATOM 2318 N N . HIS B 1 95 ? 5.82 -16.375 -7.348 1 98.19 95 HIS B N 1
ATOM 2319 C CA . HIS B 1 95 ? 7.129 -16.625 -7.938 1 98.19 95 HIS B CA 1
ATOM 2320 C C . HIS B 1 95 ? 7.23 -18.062 -8.461 1 98.19 95 HIS B C 1
ATOM 2322 O O . HIS B 1 95 ? 6.672 -18.984 -7.875 1 98.19 95 HIS B O 1
ATOM 2328 N N . ILE B 1 96 ? 7.824 -18.203 -9.602 1 98.69 96 ILE B N 1
ATOM 2329 C CA . ILE B 1 96 ? 8.312 -19.484 -10.07 1 98.69 96 ILE B CA 1
ATOM 2330 C C . ILE B 1 96 ? 9.75 -19.703 -9.594 1 98.69 96 ILE B C 1
ATOM 2332 O O . ILE B 1 96 ? 10.664 -18.984 -10.023 1 98.69 96 ILE B O 1
ATOM 2336 N N . GLY B 1 97 ? 9.883 -20.625 -8.719 1 98.62 97 GLY B N 1
ATOM 2337 C CA . GLY B 1 97 ? 11.172 -20.828 -8.07 1 98.62 97 GLY B CA 1
ATOM 2338 C C . GLY B 1 97 ? 12.133 -21.641 -8.914 1 98.62 97 GLY B C 1
ATOM 2339 O O . GLY B 1 97 ? 13.344 -21.438 -8.852 1 98.62 97 GLY B O 1
ATOM 2340 N N . GLU B 1 98 ? 11.602 -22.656 -9.609 1 98.69 98 GLU B N 1
ATOM 2341 C CA . GLU B 1 98 ? 12.445 -23.438 -10.5 1 98.69 98 GLU B CA 1
ATOM 2342 C C . GLU B 1 98 ? 12.734 -22.688 -11.797 1 98.69 98 GLU B C 1
ATOM 2344 O O . GLU B 1 98 ? 11.859 -22.578 -12.656 1 98.69 98 GLU B O 1
ATOM 2349 N N . LYS B 1 99 ? 13.938 -22.281 -12.008 1 98.19 99 LYS B N 1
ATOM 2350 C CA . LYS B 1 99 ? 14.32 -21.328 -13.039 1 98.19 99 LYS B CA 1
ATOM 2351 C C . LYS B 1 99 ? 14.203 -21.953 -14.43 1 98.19 99 LYS B C 1
ATOM 2353 O O . LYS B 1 99 ? 13.961 -21.25 -15.414 1 98.19 99 LYS B O 1
ATOM 2358 N N . ASN B 1 100 ? 14.305 -23.203 -14.484 1 97.5 100 ASN B N 1
ATOM 2359 C CA . ASN B 1 100 ? 14.172 -23.891 -15.766 1 97.5 100 ASN B CA 1
ATOM 2360 C C . ASN B 1 100 ? 12.758 -23.766 -16.328 1 97.5 100 ASN B C 1
ATOM 2362 O O . ASN B 1 100 ? 12.531 -24.047 -17.5 1 97.5 100 ASN B O 1
ATOM 2366 N N . TYR B 1 101 ? 11.859 -23.312 -15.578 1 97.88 101 TYR B N 1
ATOM 2367 C CA . TYR B 1 101 ? 10.477 -23.156 -16.031 1 97.88 101 TYR B CA 1
ATOM 2368 C C . TYR B 1 101 ? 10.164 -21.703 -16.359 1 97.88 101 TYR B C 1
ATOM 2370 O O . TYR B 1 101 ? 9.047 -21.391 -16.766 1 97.88 101 TYR B O 1
ATOM 2378 N N . TRP B 1 102 ? 11.102 -20.797 -16.188 1 97.5 102 TRP B N 1
ATOM 2379 C CA . TRP B 1 102 ? 10.898 -19.391 -16.516 1 97.5 102 TRP B CA 1
ATOM 2380 C C . TRP B 1 102 ? 10.695 -19.203 -18.016 1 97.5 102 TRP B C 1
ATOM 2382 O O . TRP B 1 102 ? 11.367 -19.844 -18.828 1 97.5 102 TRP B O 1
ATOM 2392 N N . GLY B 1 103 ? 9.812 -18.312 -18.328 1 96.38 103 GLY B N 1
ATOM 2393 C CA . GLY B 1 103 ? 9.625 -17.938 -19.719 1 96.38 103 GLY B CA 1
ATOM 2394 C C . GLY B 1 103 ? 8.898 -18.984 -20.531 1 96.38 103 GLY B C 1
ATOM 2395 O O . GLY B 1 103 ? 8.992 -19 -21.75 1 96.38 103 GLY B O 1
ATOM 2396 N N . LYS B 1 104 ? 8.227 -19.891 -19.891 1 97.06 104 LYS B N 1
ATOM 2397 C CA . LYS B 1 104 ? 7.594 -21 -20.594 1 97.06 104 LYS B CA 1
ATOM 2398 C C . LYS B 1 104 ? 6.086 -21 -20.375 1 97.06 104 LYS B C 1
ATOM 2400 O O . LYS B 1 104 ? 5.414 -22 -20.641 1 97.06 104 LYS B O 1
ATOM 2405 N N . GLY B 1 105 ? 5.559 -19.969 -19.828 1 97.81 105 GLY B N 1
ATOM 2406 C CA . GLY B 1 105 ? 4.117 -19.797 -19.734 1 97.81 105 GLY B CA 1
ATOM 2407 C C . GLY B 1 105 ? 3.559 -20.328 -18.422 1 97.81 105 GLY B C 1
ATOM 2408 O O . GLY B 1 105 ? 2.377 -20.141 -18.125 1 97.81 105 GLY B O 1
ATOM 2409 N N . PHE B 1 106 ? 4.355 -20.953 -17.547 1 98.31 106 PHE B N 1
ATOM 2410 C CA . PHE B 1 106 ? 3.885 -21.547 -16.312 1 98.31 106 PHE B CA 1
ATOM 2411 C C . PHE B 1 106 ? 3.381 -20.484 -15.344 1 98.31 106 PHE B C 1
ATOM 2413 O O . PHE B 1 106 ? 2.35 -20.672 -14.695 1 98.31 106 PHE B O 1
ATOM 2420 N N . GLY B 1 107 ? 4.094 -19.391 -15.242 1 98.31 107 GLY B N 1
ATOM 2421 C CA . GLY B 1 107 ? 3.648 -18.281 -14.398 1 98.31 107 GLY B CA 1
ATOM 2422 C C . GLY B 1 107 ? 2.311 -17.703 -14.82 1 98.31 107 GLY B C 1
ATOM 2423 O O . GLY B 1 107 ? 1.423 -17.516 -13.992 1 98.31 107 GLY B O 1
ATOM 2424 N N . THR B 1 108 ? 2.205 -17.5 -16.125 1 98.56 108 THR B N 1
ATOM 2425 C CA . THR B 1 108 ? 0.962 -16.9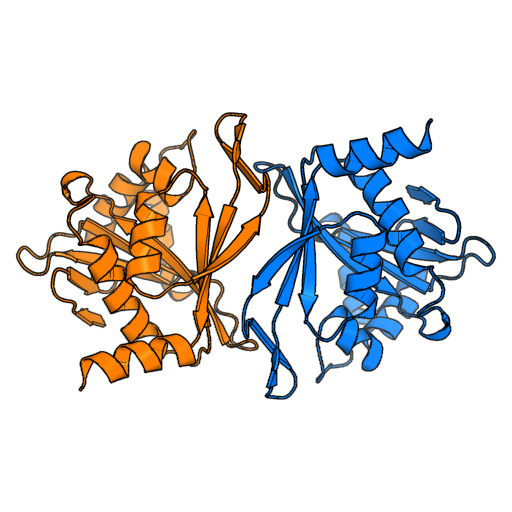53 -16.672 1 98.56 108 THR B CA 1
ATOM 2426 C C . THR B 1 108 ? -0.204 -17.906 -16.391 1 98.56 108 THR B C 1
ATOM 2428 O O . THR B 1 108 ? -1.268 -17.469 -15.938 1 98.56 108 THR B O 1
ATOM 2431 N N . ASP B 1 109 ? 0.015 -19.156 -16.625 1 98.62 109 ASP B N 1
ATOM 2432 C CA . ASP B 1 109 ? -1.027 -20.141 -16.359 1 98.62 109 ASP B CA 1
ATOM 2433 C C . ASP B 1 109 ? -1.401 -20.172 -14.891 1 98.62 109 ASP B C 1
ATOM 2435 O O . ASP B 1 109 ? -2.58 -20.25 -14.539 1 98.62 109 ASP B O 1
ATOM 2439 N N . ALA B 1 110 ? -0.441 -20.078 -14.008 1 98.81 110 ALA B N 1
ATOM 2440 C CA . ALA B 1 110 ? -0.681 -20.078 -12.57 1 98.81 110 ALA B CA 1
ATOM 2441 C C . ALA B 1 110 ? -1.52 -18.875 -12.156 1 98.81 110 ALA B C 1
ATOM 2443 O O . ALA B 1 110 ? -2.469 -19.016 -11.375 1 98.81 110 ALA B O 1
ATOM 2444 N N . ILE B 1 111 ? -1.168 -17.734 -12.672 1 98.88 111 ILE B N 1
ATOM 2445 C CA . ILE B 1 111 ? -1.871 -16.5 -12.328 1 98.88 111 ILE B CA 1
ATOM 2446 C C . ILE B 1 111 ? -3.322 -16.594 -12.797 1 98.88 111 ILE B C 1
ATOM 2448 O O . ILE B 1 111 ? -4.246 -16.328 -12.023 1 98.88 111 ILE B O 1
ATOM 2452 N N . LYS B 1 112 ? -3.518 -16.953 -14.031 1 98.44 112 LYS B N 1
ATOM 2453 C CA . LYS B 1 112 ? -4.875 -17.078 -14.562 1 98.44 112 LYS B CA 1
ATOM 2454 C C . LYS B 1 112 ? -5.715 -18.031 -13.711 1 98.44 112 LYS B C 1
ATOM 2456 O O . LYS B 1 112 ? -6.855 -17.719 -13.375 1 98.44 112 LYS B O 1
ATOM 2461 N N . THR B 1 113 ? -5.121 -19.125 -13.414 1 98.5 113 THR B N 1
ATOM 2462 C CA . THR B 1 113 ? -5.785 -20.172 -12.641 1 98.5 113 THR B CA 1
ATOM 2463 C C . THR B 1 113 ? -6.141 -19.656 -11.242 1 98.5 113 THR B C 1
ATOM 2465 O O . THR B 1 113 ? -7.254 -19.875 -10.766 1 98.5 113 THR B O 1
ATOM 2468 N N . PHE B 1 114 ? -5.234 -19 -10.617 1 98.88 114 PHE B N 1
ATOM 2469 C CA . PHE B 1 114 ? -5.41 -18.531 -9.25 1 98.88 114 PHE B CA 1
ATOM 2470 C C . PHE B 1 114 ? -6.406 -17.375 -9.203 1 98.88 114 PHE B C 1
ATOM 2472 O O . PHE B 1 114 ? -7.219 -17.281 -8.281 1 98.88 114 PHE B O 1
ATOM 2479 N N . VAL B 1 115 ? -6.336 -16.5 -10.148 1 98.81 115 VAL B N 1
ATOM 2480 C CA . VAL B 1 115 ? -7.254 -15.375 -10.25 1 98.81 115 VAL B CA 1
ATOM 2481 C C . VAL B 1 115 ? -8.688 -15.875 -10.328 1 98.81 115 VAL B C 1
ATOM 2483 O O . VAL B 1 115 ? -9.57 -15.391 -9.609 1 98.81 115 VAL B O 1
ATOM 2486 N N . LYS B 1 116 ? -8.93 -16.859 -11.172 1 98.44 116 LYS B N 1
ATOM 2487 C CA . LYS B 1 116 ? -10.258 -17.453 -11.273 1 98.44 116 LYS B CA 1
ATOM 2488 C C . LYS B 1 116 ? -10.711 -18.031 -9.93 1 98.44 116 LYS B C 1
ATOM 2490 O O . LYS B 1 116 ? -11.828 -17.766 -9.477 1 98.44 116 LYS B O 1
ATOM 2495 N N . TYR B 1 117 ? -9.852 -18.75 -9.352 1 98.62 117 TYR B N 1
ATOM 2496 C CA . TYR B 1 117 ? -10.148 -19.344 -8.047 1 98.62 117 TYR B CA 1
ATOM 2497 C C . TYR B 1 117 ? -10.516 -18.266 -7.031 1 98.62 117 TYR B C 1
ATOM 2499 O O . TYR B 1 117 ? -11.492 -18.406 -6.289 1 98.62 117 TYR B O 1
ATOM 2507 N N . LEU B 1 118 ? -9.719 -17.203 -7 1 98.69 118 LEU B N 1
ATOM 2508 C CA . LEU B 1 118 ? -9.906 -16.141 -6.016 1 98.69 118 LEU B CA 1
ATOM 2509 C C . LEU B 1 118 ? -11.234 -15.422 -6.227 1 98.69 118 LEU B C 1
ATOM 2511 O O . LEU B 1 118 ? -11.992 -15.219 -5.273 1 98.69 118 LEU B O 1
ATOM 2515 N N . PHE B 1 119 ? -11.562 -15.023 -7.418 1 98.5 119 PHE B N 1
ATOM 2516 C CA . PHE B 1 119 ? -12.812 -14.312 -7.684 1 98.5 119 PHE B CA 1
ATOM 2517 C C . PHE B 1 119 ? -14.008 -15.227 -7.453 1 98.5 119 PHE B C 1
ATOM 2519 O O . PHE B 1 119 ? -15.086 -14.766 -7.07 1 98.5 119 PHE B O 1
ATOM 2526 N N . ASP B 1 120 ? -13.852 -16.516 -7.621 1 97.62 120 ASP B N 1
ATOM 2527 C CA . ASP B 1 120 ? -14.945 -17.469 -7.453 1 97.62 120 ASP B CA 1
ATOM 2528 C C . ASP B 1 120 ? -15.18 -17.781 -5.977 1 97.62 120 ASP B C 1
ATOM 2530 O O . ASP B 1 120 ? -16.281 -18.172 -5.586 1 97.62 120 ASP B O 1
ATOM 2534 N N . THR B 1 121 ? -14.203 -17.609 -5.184 1 97.44 121 THR B N 1
ATOM 2535 C CA . THR B 1 121 ? -14.289 -18.141 -3.828 1 97.44 121 THR B CA 1
ATOM 2536 C C . THR B 1 121 ? -14.359 -17.016 -2.805 1 97.44 121 THR B C 1
ATOM 2538 O O . THR B 1 121 ? -14.984 -17.156 -1.751 1 97.44 121 THR B O 1
ATOM 2541 N N . LEU B 1 122 ? -13.656 -15.945 -3.066 1 97.62 122 LEU B N 1
ATOM 2542 C CA . LEU B 1 122 ? -13.625 -14.836 -2.119 1 97.62 122 LEU B CA 1
ATOM 2543 C C . LEU B 1 122 ? -14.617 -13.75 -2.521 1 97.62 122 LEU B C 1
ATOM 2545 O O . LEU B 1 122 ? -14.867 -13.539 -3.709 1 97.62 122 LEU B O 1
ATOM 2549 N N . ASP B 1 123 ? -15.148 -13.062 -1.519 1 97.94 123 ASP B N 1
ATOM 2550 C CA . ASP B 1 123 ? -15.953 -11.867 -1.776 1 97.94 123 ASP B CA 1
ATOM 2551 C C . ASP B 1 123 ? -15.07 -10.641 -1.974 1 97.94 123 ASP B C 1
ATOM 2553 O O . ASP B 1 123 ? -14.945 -9.805 -1.075 1 97.94 123 ASP B O 1
ATOM 2557 N N . ILE B 1 124 ? -14.539 -10.547 -3.16 1 98.62 124 ILE B N 1
ATOM 2558 C CA . ILE B 1 124 ? -13.641 -9.445 -3.484 1 98.62 124 ILE B CA 1
ATOM 2559 C C . ILE B 1 124 ? -14.078 -8.789 -4.789 1 98.62 124 ILE B C 1
ATOM 2561 O O . ILE B 1 124 ? -14.766 -9.406 -5.602 1 98.62 124 ILE B O 1
ATOM 2565 N N . ASN B 1 125 ? -13.703 -7.52 -4.961 1 98.69 125 ASN B N 1
ATOM 2566 C CA . ASN B 1 125 ? -13.953 -6.758 -6.18 1 98.69 125 ASN B CA 1
ATOM 2567 C C . ASN B 1 125 ? -12.672 -6.551 -6.984 1 98.69 125 ASN B C 1
ATOM 2569 O O . ASN B 1 125 ? -12.727 -6.246 -8.18 1 98.69 125 ASN B O 1
ATOM 2573 N N . ARG B 1 126 ? -11.594 -6.73 -6.293 1 98.69 126 ARG B N 1
ATOM 2574 C CA . ARG B 1 126 ? -10.352 -6.266 -6.91 1 98.69 126 ARG B CA 1
ATOM 2575 C C . ARG B 1 126 ? -9.156 -7.082 -6.422 1 98.69 126 ARG B C 1
ATOM 2577 O O . ARG B 1 126 ? -9.055 -7.391 -5.23 1 98.69 126 ARG B O 1
ATOM 2584 N N . ILE B 1 127 ? -8.305 -7.461 -7.355 1 98.94 127 ILE B N 1
ATOM 2585 C CA . ILE B 1 127 ? -6.984 -8.016 -7.082 1 98.94 127 ILE B CA 1
ATOM 2586 C C . ILE B 1 127 ? -5.906 -7.043 -7.555 1 98.94 127 ILE B C 1
ATOM 2588 O O . ILE B 1 127 ? -6 -6.488 -8.648 1 98.94 127 ILE B O 1
ATOM 2592 N N . GLU B 1 128 ? -4.98 -6.77 -6.68 1 98.81 128 GLU B N 1
ATOM 2593 C CA . GLU B 1 128 ? -3.895 -5.879 -7.078 1 98.81 128 GLU B CA 1
ATOM 2594 C C . GLU B 1 128 ? -2.533 -6.527 -6.848 1 98.81 128 GLU B C 1
ATOM 2596 O O . GLU B 1 128 ? -2.432 -7.531 -6.145 1 98.81 128 GLU B O 1
ATOM 2601 N N . LEU B 1 129 ? -1.549 -6.023 -7.473 1 98.75 129 LEU B N 1
ATOM 2602 C CA . LEU B 1 129 ? -0.163 -6.461 -7.348 1 98.75 129 LEU B CA 1
ATOM 2603 C C . LEU B 1 129 ? 0.795 -5.371 -7.812 1 98.75 129 LEU B C 1
ATOM 2605 O O . LEU B 1 129 ? 0.363 -4.34 -8.344 1 98.75 129 LEU B O 1
ATOM 2609 N N . ASP B 1 130 ? 2.037 -5.625 -7.531 1 98.38 130 ASP B N 1
ATOM 2610 C CA . ASP B 1 130 ? 3.053 -4.691 -8.008 1 98.38 130 ASP B CA 1
ATOM 2611 C C . ASP B 1 130 ? 4.375 -5.406 -8.281 1 98.38 130 ASP B C 1
ATOM 2613 O O . ASP B 1 130 ? 4.555 -6.559 -7.883 1 98.38 130 ASP B O 1
ATOM 2617 N N . THR B 1 131 ? 5.195 -4.773 -9.055 1 98.19 131 THR B N 1
ATOM 2618 C CA . THR B 1 131 ? 6.574 -5.184 -9.305 1 98.19 131 THR B CA 1
ATOM 2619 C C . THR B 1 131 ? 7.438 -3.979 -9.672 1 98.19 131 THR B C 1
ATOM 2621 O O . THR B 1 131 ? 6.93 -2.861 -9.797 1 98.19 131 THR B O 1
ATOM 2624 N N . PHE B 1 132 ? 8.75 -4.223 -9.711 1 97.44 132 PHE B N 1
ATOM 2625 C CA . PHE B 1 132 ? 9.594 -3.098 -10.086 1 97.44 132 PHE B CA 1
ATOM 2626 C C . PHE B 1 132 ? 9.852 -3.086 -11.586 1 97.44 132 PHE B C 1
ATOM 2628 O O . PHE B 1 132 ? 9.68 -4.105 -12.258 1 97.44 132 PHE B O 1
ATOM 2635 N N . ASP B 1 133 ? 10.211 -1.931 -12.109 1 97.25 133 ASP B N 1
ATOM 2636 C CA . ASP B 1 133 ? 10.141 -1.566 -13.523 1 97.25 133 ASP B CA 1
ATOM 2637 C C . ASP B 1 133 ? 11.016 -2.488 -14.375 1 97.25 133 ASP B C 1
ATOM 2639 O O . ASP B 1 133 ? 10.742 -2.701 -15.555 1 97.25 133 ASP B O 1
ATOM 2643 N N . GLU B 1 134 ? 12.008 -3.082 -13.828 1 97 134 GLU B N 1
ATOM 2644 C CA . GLU B 1 134 ? 12.914 -3.918 -14.609 1 97 134 GLU B CA 1
ATOM 2645 C C . GLU B 1 134 ? 12.375 -5.34 -14.742 1 97 134 GLU B C 1
ATOM 2647 O O . GLU B 1 134 ? 12.867 -6.121 -15.555 1 97 134 GLU B O 1
ATOM 2652 N N . ASN B 1 135 ? 11.414 -5.715 -13.961 1 97.31 135 ASN B N 1
ATOM 2653 C CA . ASN B 1 135 ? 10.828 -7.051 -14.031 1 97.31 135 ASN B CA 1
ATOM 2654 C C . ASN B 1 135 ? 9.852 -7.172 -15.195 1 97.31 135 ASN B C 1
ATOM 2656 O O . ASN B 1 135 ? 8.664 -7.43 -14.984 1 97.31 135 ASN B O 1
ATOM 2660 N N . ILE B 1 136 ? 10.375 -7.102 -16.359 1 97.12 136 ILE B N 1
ATOM 2661 C CA . ILE B 1 136 ? 9.586 -7.027 -17.578 1 97.12 136 ILE B CA 1
ATOM 2662 C C . ILE B 1 136 ? 8.805 -8.328 -17.766 1 97.12 136 ILE B C 1
ATOM 2664 O O . ILE B 1 136 ? 7.648 -8.297 -18.203 1 97.12 136 ILE B O 1
ATOM 2668 N N . ARG B 1 137 ? 9.406 -9.414 -17.469 1 95.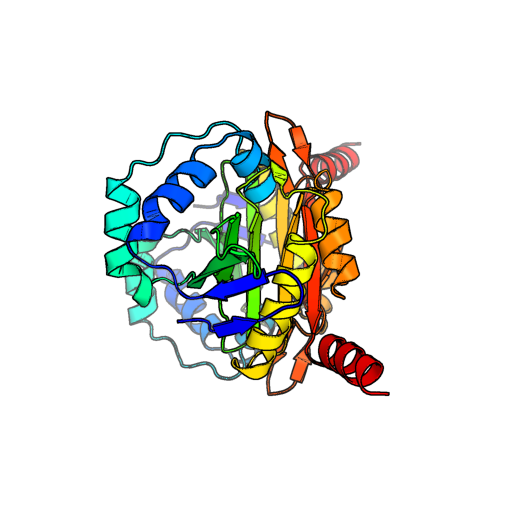69 137 ARG B N 1
ATOM 2669 C CA . ARG B 1 137 ? 8.75 -10.711 -17.594 1 95.69 137 ARG B CA 1
ATOM 2670 C C . ARG B 1 137 ? 7.473 -10.766 -16.766 1 95.69 137 ARG B C 1
ATOM 2672 O O . ARG B 1 137 ? 6.434 -11.219 -17.25 1 95.69 137 ARG B O 1
ATOM 2679 N N . ALA B 1 138 ? 7.543 -10.344 -15.539 1 97.62 138 ALA B N 1
ATOM 2680 C CA . ALA B 1 138 ? 6.367 -10.328 -14.672 1 97.62 138 ALA B CA 1
ATOM 2681 C C . ALA B 1 138 ? 5.297 -9.391 -15.211 1 97.62 138 ALA B C 1
ATOM 2683 O O . ALA B 1 138 ? 4.121 -9.75 -15.281 1 97.62 138 ALA B O 1
ATOM 2684 N N . ILE B 1 139 ? 5.695 -8.25 -15.594 1 98.19 139 ILE B N 1
ATOM 2685 C CA . ILE B 1 139 ? 4.766 -7.254 -16.125 1 98.19 139 ILE B CA 1
ATOM 2686 C C . ILE B 1 139 ? 4.008 -7.836 -17.312 1 98.19 139 ILE B C 1
ATOM 2688 O O . ILE B 1 139 ? 2.781 -7.738 -17.375 1 98.19 139 ILE B O 1
ATOM 2692 N N . LYS B 1 140 ? 4.719 -8.438 -18.219 1 97.56 140 LYS B N 1
ATOM 2693 C CA . LYS B 1 140 ? 4.102 -9.039 -19.391 1 97.56 140 LYS B CA 1
ATOM 2694 C C . LYS B 1 140 ? 3.141 -10.156 -19 1 97.56 140 LYS B C 1
ATOM 2696 O O . LYS B 1 140 ? 2.043 -10.258 -19.547 1 97.56 140 LYS B O 1
ATOM 2701 N N . ALA B 1 141 ? 3.547 -11.016 -18.109 1 97.88 141 ALA B N 1
ATOM 2702 C CA . ALA B 1 141 ? 2.686 -12.102 -17.641 1 97.88 141 ALA B CA 1
ATOM 2703 C C . ALA B 1 141 ? 1.398 -11.555 -17.031 1 97.88 141 ALA B C 1
ATOM 2705 O O . ALA B 1 141 ? 0.308 -12.055 -17.312 1 97.88 141 ALA B O 1
ATOM 2706 N N . TYR B 1 142 ? 1.52 -10.539 -16.172 1 98.62 142 TYR B N 1
ATOM 2707 C CA . TYR B 1 142 ? 0.36 -9.93 -15.539 1 98.62 142 TYR B CA 1
ATOM 2708 C C . TYR B 1 142 ? -0.588 -9.336 -16.578 1 98.62 142 TYR B C 1
ATOM 2710 O O . TYR B 1 142 ? -1.805 -9.523 -16.484 1 98.62 142 TYR B O 1
ATOM 2718 N N . GLN B 1 143 ? -0.001 -8.656 -17.5 1 98.38 143 GLN B N 1
ATOM 2719 C CA . GLN B 1 143 ? -0.816 -8.062 -18.562 1 98.38 143 GLN B CA 1
ATOM 2720 C C . GLN B 1 143 ? -1.525 -9.141 -19.375 1 98.38 143 GLN B C 1
ATOM 2722 O O . GLN B 1 143 ? -2.697 -8.992 -19.734 1 98.38 143 GLN B O 1
ATOM 2727 N N . LYS B 1 144 ? -0.828 -10.18 -19.703 1 97.5 144 LYS B N 1
ATOM 2728 C CA . LYS B 1 144 ? -1.423 -11.297 -20.438 1 97.5 144 LYS B CA 1
ATOM 2729 C C . LYS B 1 144 ? -2.607 -11.883 -19.672 1 97.5 144 LYS B C 1
ATOM 2731 O O . LYS B 1 144 ? -3.549 -12.398 -20.281 1 97.5 144 LYS B O 1
ATOM 2736 N N . CYS B 1 145 ? -2.574 -11.812 -18.422 1 98 145 CYS B N 1
ATOM 2737 C CA . CYS B 1 145 ? -3.623 -12.375 -17.578 1 98 145 CYS B CA 1
ATOM 2738 C C . CYS B 1 145 ? -4.773 -11.391 -17.406 1 98 145 CYS B C 1
ATOM 2740 O O . CYS B 1 145 ? -5.789 -11.711 -16.797 1 98 145 CYS B O 1
ATOM 2742 N N . GLY B 1 146 ? -4.609 -10.172 -17.891 1 97.81 146 GLY B N 1
ATOM 2743 C CA . GLY B 1 146 ? -5.707 -9.219 -17.875 1 97.81 146 GLY B CA 1
ATOM 2744 C C . GLY B 1 146 ? -5.496 -8.086 -16.891 1 97.81 146 GLY B C 1
ATOM 2745 O O . GLY B 1 146 ? -6.332 -7.18 -16.781 1 97.81 146 GLY B O 1
ATOM 2746 N N . PHE B 1 147 ? -4.402 -8.117 -16.156 1 98.81 147 PHE B N 1
ATOM 2747 C CA . PHE B 1 147 ? -4.113 -7 -15.273 1 98.81 147 PHE B CA 1
ATOM 2748 C C . PHE B 1 147 ? -3.77 -5.75 -16.078 1 98.81 147 PHE B C 1
ATOM 2750 O O . PHE B 1 147 ? -3.109 -5.828 -17.109 1 98.81 147 PHE B O 1
ATOM 2757 N N . LYS B 1 148 ? -4.156 -4.625 -15.562 1 98.69 148 LYS B N 1
ATOM 2758 C CA . LYS B 1 148 ? -3.857 -3.334 -16.172 1 98.69 148 LYS B CA 1
ATOM 2759 C C . LYS B 1 148 ? -2.879 -2.531 -15.328 1 98.69 148 LYS B C 1
ATOM 2761 O O . LYS B 1 148 ? -2.973 -2.533 -14.094 1 98.69 148 LYS B O 1
ATOM 2766 N N . ILE B 1 149 ? -1.965 -1.872 -15.961 1 98.75 149 ILE B N 1
ATOM 2767 C CA . ILE B 1 149 ? -1.123 -0.92 -15.242 1 98.75 149 ILE B CA 1
ATOM 2768 C C . ILE B 1 149 ? -1.965 0.265 -14.781 1 98.75 149 ILE B C 1
ATOM 2770 O O . ILE B 1 149 ? -2.602 0.94 -15.594 1 98.75 149 ILE B O 1
ATOM 2774 N N . GLU B 1 150 ? -1.948 0.477 -13.531 1 98.81 150 GLU B N 1
ATOM 2775 C CA . GLU B 1 150 ? -2.793 1.529 -12.977 1 98.81 150 GLU B CA 1
ATOM 2776 C C . GLU B 1 150 ? -1.957 2.715 -12.5 1 98.81 150 GLU B C 1
ATOM 2778 O O . GLU B 1 150 ? -2.494 3.791 -12.227 1 98.81 150 GLU B O 1
ATOM 2783 N N . GLY B 1 151 ? -0.685 2.514 -12.406 1 98.62 151 GLY B N 1
ATOM 2784 C CA . GLY B 1 151 ? 0.184 3.611 -12.016 1 98.62 151 GLY B CA 1
ATOM 2785 C C . GLY B 1 151 ? 1.643 3.211 -11.914 1 98.62 151 GLY B C 1
ATOM 2786 O O . GLY B 1 151 ? 1.973 2.025 -11.977 1 98.62 151 GLY B O 1
ATOM 2787 N N . VAL B 1 152 ? 2.461 4.184 -11.812 1 98.75 152 VAL B N 1
ATOM 2788 C CA . VAL B 1 152 ? 3.902 4.051 -11.633 1 98.75 152 VAL B CA 1
ATOM 2789 C C . VAL B 1 152 ? 4.355 4.898 -10.445 1 98.75 152 VAL B C 1
ATOM 2791 O O . VAL B 1 152 ? 4.238 6.125 -10.469 1 98.75 152 VAL B O 1
ATOM 2794 N N . LEU B 1 153 ? 4.781 4.258 -9.391 1 98.75 153 LEU B N 1
ATOM 2795 C CA . LEU B 1 153 ? 5.375 4.957 -8.258 1 98.75 153 LEU B CA 1
ATOM 2796 C C . LEU B 1 153 ? 6.84 5.277 -8.531 1 98.75 153 LEU B C 1
ATOM 2798 O O . LEU B 1 153 ? 7.691 4.387 -8.492 1 98.75 153 LEU B O 1
ATOM 2802 N N . ARG B 1 154 ? 7.113 6.535 -8.734 1 98.75 154 ARG B N 1
ATOM 2803 C CA . ARG B 1 154 ? 8.461 6.945 -9.117 1 98.75 154 ARG B CA 1
ATOM 2804 C C . ARG B 1 154 ? 9.445 6.73 -7.973 1 98.75 154 ARG B C 1
ATOM 2806 O O . ARG B 1 154 ? 9.172 7.125 -6.836 1 98.75 154 ARG B O 1
ATOM 2813 N N . GLU B 1 155 ? 10.562 6.055 -8.273 1 98.75 155 GLU B N 1
ATOM 2814 C CA . GLU B 1 155 ? 11.695 5.887 -7.367 1 98.75 155 GLU B CA 1
ATOM 2815 C C . GLU B 1 155 ? 11.242 5.312 -6.023 1 98.75 155 GLU B C 1
ATOM 2817 O O . GLU B 1 155 ? 11.711 5.746 -4.969 1 98.75 155 GLU B O 1
ATOM 2822 N N . ALA B 1 156 ? 10.391 4.301 -6.023 1 98.56 156 ALA B N 1
ATOM 2823 C CA . ALA B 1 156 ? 9.758 3.809 -4.805 1 98.56 156 ALA B CA 1
ATOM 2824 C C . ALA B 1 156 ? 10.477 2.572 -4.27 1 98.56 156 ALA B C 1
ATOM 2826 O O . ALA B 1 156 ? 10.148 2.072 -3.193 1 98.56 156 ALA B O 1
ATOM 2827 N N . ARG B 1 157 ? 11.383 2.107 -4.965 1 98.12 157 ARG B N 1
ATOM 2828 C CA . ARG B 1 157 ? 12.133 0.93 -4.547 1 98.12 157 ARG B CA 1
ATOM 2829 C C . ARG B 1 157 ? 13.633 1.161 -4.688 1 98.12 157 ARG B C 1
ATOM 2831 O O . ARG B 1 157 ? 14.102 1.643 -5.727 1 98.12 157 ARG B O 1
ATOM 2838 N N . LEU B 1 158 ? 14.383 0.846 -3.633 1 97.62 158 LEU B N 1
ATOM 2839 C CA . LEU B 1 158 ? 15.844 0.945 -3.674 1 97.62 158 LEU B CA 1
ATOM 2840 C C . LEU B 1 158 ? 16.484 -0.437 -3.771 1 97.62 158 LEU B C 1
ATOM 2842 O O . LEU B 1 158 ? 16.328 -1.261 -2.865 1 97.62 158 LEU B O 1
ATOM 2846 N N . ILE B 1 159 ? 17.109 -0.698 -4.879 1 96.69 159 ILE B N 1
ATOM 2847 C CA . ILE B 1 159 ? 17.797 -1.965 -5.105 1 96.69 159 ILE B CA 1
ATOM 2848 C C . ILE B 1 159 ? 19.266 -1.705 -5.414 1 96.69 159 ILE B C 1
ATOM 2850 O O . ILE B 1 159 ? 19.594 -1.101 -6.438 1 96.69 159 ILE B O 1
ATOM 2854 N N . GLU B 1 160 ? 20.141 -2.188 -4.551 1 94.31 160 GLU B N 1
ATOM 2855 C CA . GLU B 1 160 ? 21.578 -2.039 -4.727 1 94.31 160 GLU B CA 1
ATOM 2856 C C . GLU B 1 160 ? 21.953 -0.583 -4.988 1 94.31 160 GLU B C 1
ATOM 2858 O O . GLU B 1 160 ? 22.672 -0.285 -5.949 1 94.31 160 GLU B O 1
ATOM 2863 N N . GLY B 1 161 ? 21.344 0.296 -4.285 1 95.38 161 GLY B N 1
ATOM 2864 C CA . GLY B 1 161 ? 21.719 1.7 -4.312 1 95.38 161 GLY B CA 1
ATOM 2865 C C . GLY B 1 161 ? 21.062 2.473 -5.445 1 95.38 161 GLY B C 1
ATOM 2866 O O . GLY B 1 161 ? 21.297 3.674 -5.598 1 95.38 161 GLY B O 1
ATOM 2867 N N . LYS B 1 162 ? 20.266 1.79 -6.188 1 97.12 162 LYS B N 1
ATOM 2868 C CA . LYS B 1 162 ? 19.594 2.445 -7.297 1 97.12 162 LYS B CA 1
ATOM 2869 C C . LYS B 1 162 ? 18.078 2.471 -7.07 1 97.12 162 LYS B C 1
ATOM 2871 O O . LYS B 1 162 ? 17.484 1.449 -6.73 1 97.12 162 LYS B O 1
ATOM 2876 N N . PHE B 1 163 ? 17.516 3.607 -7.293 1 98.06 163 PHE B N 1
ATOM 2877 C CA . PHE B 1 163 ? 16.062 3.727 -7.184 1 98.06 163 PHE B CA 1
ATOM 2878 C C . PHE B 1 163 ? 15.375 3.225 -8.445 1 98.06 163 PHE B C 1
ATOM 2880 O O . PHE B 1 163 ? 15.805 3.545 -9.562 1 98.06 163 PHE B O 1
ATOM 2887 N N . HIS B 1 164 ? 14.383 2.443 -8.234 1 98.44 164 HIS B N 1
ATOM 2888 C CA . HIS B 1 164 ? 13.539 1.924 -9.305 1 98.44 164 HIS B CA 1
ATOM 2889 C C . HIS B 1 164 ? 12.086 2.354 -9.133 1 98.44 164 HIS B C 1
ATOM 2891 O O . HIS B 1 164 ? 11.641 2.588 -8.008 1 98.44 164 HIS B O 1
ATOM 2897 N N . ASP B 1 165 ? 11.445 2.479 -10.281 1 98.75 165 ASP B N 1
ATOM 2898 C CA . ASP B 1 165 ? 10.008 2.689 -10.242 1 98.75 165 ASP B CA 1
ATOM 2899 C C . ASP B 1 165 ? 9.273 1.396 -9.898 1 98.75 165 ASP B C 1
ATOM 2901 O O . ASP B 1 165 ? 9.734 0.305 -10.234 1 98.75 165 ASP B O 1
ATOM 2905 N N . VAL B 1 166 ? 8.164 1.529 -9.203 1 98.69 166 VAL B N 1
ATOM 2906 C CA . VAL B 1 166 ? 7.273 0.406 -8.93 1 98.69 166 VAL B CA 1
ATOM 2907 C C . VAL B 1 166 ? 6.031 0.508 -9.812 1 98.69 166 VAL B C 1
ATOM 2909 O O . VAL B 1 166 ? 5.383 1.556 -9.859 1 98.69 166 VAL B O 1
ATOM 2912 N N . ILE B 1 167 ? 5.73 -0.519 -10.508 1 98.81 167 ILE B N 1
ATOM 2913 C CA . ILE B 1 167 ? 4.562 -0.601 -11.375 1 98.81 167 ILE B CA 1
ATOM 2914 C C . ILE B 1 167 ? 3.391 -1.212 -10.609 1 98.81 167 ILE B C 1
ATOM 2916 O O . ILE B 1 167 ? 3.475 -2.348 -10.141 1 98.81 167 ILE B O 1
ATOM 2920 N N . ILE B 1 168 ? 2.334 -0.483 -10.508 1 98.69 168 ILE B N 1
ATOM 2921 C CA . ILE B 1 168 ? 1.134 -0.956 -9.828 1 98.69 168 ILE B CA 1
ATOM 2922 C C . ILE B 1 168 ? 0.125 -1.466 -10.852 1 98.69 168 ILE B C 1
ATOM 2924 O O . ILE B 1 168 ? -0.157 -0.79 -11.844 1 98.69 168 ILE B O 1
ATOM 2928 N N . MET B 1 169 ? -0.401 -2.617 -10.578 1 98.88 169 MET B N 1
ATOM 2929 C CA . MET B 1 169 ? -1.361 -3.215 -11.5 1 98.88 169 MET B CA 1
ATOM 2930 C C . MET B 1 169 ? -2.586 -3.73 -10.75 1 98.88 169 MET B C 1
ATOM 2932 O O . MET B 1 169 ? -2.504 -4.055 -9.57 1 98.88 169 MET B O 1
ATOM 2936 N N . GLY B 1 170 ? -3.711 -3.75 -11.438 1 98.88 170 GLY B N 1
ATOM 2937 C CA . GLY B 1 170 ? -4.949 -4.195 -10.82 1 98.88 170 GLY B CA 1
ATOM 2938 C C . GLY B 1 170 ? -5.922 -4.809 -11.812 1 98.88 170 GLY B C 1
ATOM 2939 O O . GLY B 1 170 ? -5.789 -4.617 -13.023 1 98.88 170 GLY B O 1
ATOM 2940 N N . MET B 1 171 ? -6.789 -5.59 -11.32 1 98.81 171 MET B N 1
ATOM 2941 C CA . MET B 1 171 ? -7.898 -6.223 -12.031 1 98.81 171 MET B CA 1
ATOM 2942 C C . MET B 1 171 ? -9.172 -6.203 -11.188 1 98.81 171 MET B C 1
ATOM 2944 O O . MET B 1 171 ? -9.172 -6.688 -10.055 1 98.81 171 MET B O 1
ATOM 2948 N N . THR B 1 172 ? -10.234 -5.625 -11.742 1 98.81 172 THR B N 1
ATOM 2949 C CA . THR B 1 172 ? -11.516 -5.621 -11.039 1 98.81 172 THR B CA 1
ATOM 2950 C C . THR B 1 172 ? -12.336 -6.859 -11.406 1 98.81 172 THR B C 1
ATOM 2952 O O . THR B 1 172 ? -12.023 -7.551 -12.375 1 98.81 172 THR B O 1
ATOM 2955 N N . ARG B 1 173 ? -13.328 -7.129 -10.617 1 98.25 173 ARG B N 1
ATOM 2956 C CA . ARG B 1 173 ? -14.242 -8.219 -10.938 1 98.25 173 ARG B CA 1
ATOM 2957 C C . ARG B 1 173 ? -14.844 -8.039 -12.328 1 98.25 173 ARG B C 1
ATOM 2959 O O . ARG B 1 173 ? -14.977 -9 -13.086 1 98.25 173 ARG B O 1
ATOM 2966 N N . LYS B 1 174 ? -15.188 -6.828 -12.656 1 98 174 LYS B N 1
ATOM 2967 C CA . LYS B 1 174 ? -15.734 -6.535 -13.984 1 98 174 LYS B CA 1
ATOM 2968 C C . LYS B 1 174 ? -14.734 -6.906 -15.078 1 98 174 LYS B C 1
ATOM 2970 O O . LYS B 1 174 ? -15.117 -7.477 -16.109 1 98 174 LYS B O 1
ATOM 2975 N N . ASP B 1 175 ? -13.492 -6.512 -14.898 1 97.81 175 ASP B N 1
ATOM 2976 C CA . ASP B 1 175 ? -12.453 -6.895 -15.852 1 97.81 175 ASP B CA 1
ATOM 2977 C C . ASP B 1 175 ? -12.43 -8.406 -16.062 1 97.81 175 ASP B C 1
ATOM 2979 O O . ASP B 1 175 ? -12.406 -8.883 -17.203 1 97.81 175 ASP B O 1
ATOM 2983 N N . TYR B 1 176 ? -12.391 -9.094 -14.953 1 97.75 176 TYR B N 1
ATOM 2984 C CA . TYR B 1 176 ? -12.297 -10.547 -14.969 1 97.75 176 TYR B CA 1
ATOM 2985 C C . TYR B 1 176 ? -13.477 -11.164 -15.703 1 97.75 176 TYR B C 1
ATOM 2987 O O . TYR B 1 176 ? -13.305 -12.062 -16.531 1 97.75 176 TYR B O 1
ATOM 2995 N N . LEU B 1 177 ? -14.664 -10.703 -15.43 1 97.06 177 LEU B N 1
ATOM 2996 C CA . LEU B 1 177 ? -15.875 -11.25 -16.031 1 97.06 177 LEU B CA 1
ATOM 2997 C C . LEU B 1 177 ? -15.883 -11.008 -17.547 1 97.06 177 LEU B C 1
ATOM 2999 O O . LEU B 1 177 ? -16.391 -11.836 -18.297 1 97.06 177 LEU B O 1
ATOM 3003 N N . LYS B 1 178 ? -15.352 -9.93 -17.953 1 96.06 178 LYS B N 1
ATOM 3004 C CA . LYS B 1 178 ? -15.25 -9.656 -19.375 1 96.06 178 LYS B CA 1
ATOM 3005 C C . LYS B 1 178 ? -14.352 -10.68 -20.062 1 96.06 178 LYS B C 1
ATOM 3007 O O . LYS B 1 178 ? -14.633 -11.102 -21.188 1 96.06 178 LYS B O 1
ATOM 3012 N N . ILE B 1 179 ? -13.352 -11 -19.453 1 93.44 179 ILE B N 1
ATOM 3013 C CA . ILE B 1 179 ? -12.398 -11.961 -20 1 93.44 179 ILE B CA 1
ATOM 3014 C C . ILE B 1 179 ? -13.008 -13.367 -19.969 1 93.44 179 ILE B C 1
ATOM 3016 O O . ILE B 1 179 ? -12.906 -14.109 -20.953 1 93.44 179 ILE B O 1
ATOM 3020 N N . ALA B 1 180 ? -13.594 -13.703 -18.859 1 89.56 180 ALA B N 1
ATOM 3021 C CA . ALA B 1 180 ? -14.188 -15.023 -18.688 1 89.56 180 ALA B CA 1
ATOM 3022 C C . ALA B 1 180 ? -15.328 -15.258 -19.656 1 89.56 180 ALA B C 1
ATOM 3024 O O . ALA B 1 180 ? -15.539 -16.375 -20.125 1 89.56 180 ALA B O 1
ATOM 3025 N N . ASN B 1 181 ? -16.047 -14.258 -19.891 1 87.75 181 ASN B N 1
ATOM 3026 C CA . ASN B 1 181 ? -17.172 -14.367 -20.812 1 87.75 181 ASN B CA 1
ATOM 3027 C C . ASN B 1 181 ? -16.719 -14.406 -22.266 1 87.75 181 ASN B C 1
ATOM 3029 O O . ASN B 1 181 ? -17.422 -14.938 -23.125 1 87.75 181 ASN B O 1
ATOM 3033 N N . LYS B 1 182 ? -15.711 -13.805 -22.625 1 74.06 182 LYS B N 1
ATOM 3034 C CA . LYS B 1 182 ? -15.188 -13.875 -23.984 1 74.06 182 LYS B CA 1
ATOM 3035 C C . LYS B 1 182 ? -14.68 -15.273 -24.312 1 74.06 182 LYS B C 1
ATOM 3037 O O . LYS B 1 182 ? -14.781 -15.734 -25.453 1 74.06 182 LYS B O 1
ATOM 3042 N N . ILE B 1 183 ? -14.266 -15.891 -23.438 1 61.16 183 ILE B N 1
ATOM 3043 C CA . ILE B 1 183 ? -13.742 -17.234 -23.641 1 61.16 183 ILE B CA 1
ATOM 3044 C C . ILE B 1 183 ? -14.891 -18.219 -23.859 1 61.16 183 ILE B C 1
ATOM 3046 O O . ILE B 1 183 ? -14.758 -19.188 -24.594 1 61.16 183 ILE B O 1
ATOM 3050 N N . GLN B 1 184 ? -16.078 -17.875 -23.234 1 56.28 184 GLN B N 1
ATOM 3051 C CA . GLN B 1 184 ? -17.219 -18.766 -23.406 1 56.28 184 GLN B CA 1
ATOM 3052 C C . GLN B 1 184 ? -17.906 -18.562 -24.75 1 56.28 184 GLN B C 1
ATOM 3054 O O . GLN B 1 184 ? -18.625 -19.438 -25.234 1 56.28 184 GLN B O 1
ATOM 3059 N N . ILE B 1 185 ? -17.688 -17.5 -25.453 1 43.94 185 ILE B N 1
ATOM 3060 C CA . ILE B 1 185 ? -18.328 -17.406 -26.75 1 43.94 185 ILE B CA 1
ATOM 3061 C C . ILE B 1 185 ? -17.438 -18.062 -27.812 1 43.94 185 ILE B C 1
ATOM 3063 O O . ILE B 1 185 ? -16.219 -17.859 -27.812 1 43.94 185 ILE B O 1
#

Solvent-accessible surface area (backbone atoms only — not comparable to full-atom values): 19819 Å² total; per-residue (Å²): 101,78,77,40,71,42,91,52,28,32,35,24,57,71,50,81,84,45,49,64,54,53,42,51,30,67,54,31,62,70,43,26,30,74,60,66,57,37,85,81,80,70,79,64,52,68,66,58,50,52,57,43,63,77,48,40,88,75,42,70,52,49,65,31,31,29,20,36,55,87,78,62,42,77,36,28,36,38,33,43,26,71,69,36,76,78,37,13,34,32,32,53,47,63,42,67,46,45,67,90,49,61,96,69,56,51,65,40,35,45,48,45,31,48,52,52,48,46,61,74,70,45,86,50,43,28,44,30,39,70,48,48,67,81,47,52,69,57,53,51,35,42,41,74,60,61,36,39,81,35,29,48,42,73,50,56,35,49,48,94,90,38,67,33,36,30,38,33,30,37,35,39,48,67,57,52,49,55,54,59,51,54,68,73,102,102,78,76,40,70,44,91,53,28,31,34,24,57,71,52,80,83,45,49,63,55,54,40,52,31,66,54,31,62,68,44,25,30,76,60,67,60,37,85,81,78,70,77,64,53,67,65,58,50,52,55,43,62,77,46,41,86,77,40,69,54,49,66,30,31,31,19,35,56,86,79,61,44,76,35,29,37,36,34,43,28,71,71,35,77,78,38,13,35,33,34,53,48,63,44,68,46,45,66,90,50,60,93,66,55,50,66,39,35,45,48,47,33,47,50,53,48,45,63,73,70,42,83,51,43,29,44,30,39,72,48,49,68,82,46,52,69,56,52,52,36,42,42,74,61,60,36,38,81,34,29,49,42,74,50,54,34,48,48,96,89,38,69,32,36,30,37,33,31,37,37,39,50,68,58,49,50,54,54,58,51,54,69,72,102

Radius of gyration: 22.95 Å; Cα contacts (8 Å, |Δi|>4): 707; chains: 2; bounding box: 44×68×54 Å

pLDDT: mean 96.31, std 6.29, range [43.28, 98.94]

Secondary structure (DSSP, 8-state):
-EEEE-SSEEEEE--GGGHHHHHHHHT-HHHHHHHH--SSPPPPPHHHHHHHHHHGGG-SSEEEEEEETTT--EEEEEEEEEEETTTTEEEEEEEE--GGGTTTTHHHHHHHHHHHHHHHHS--SEEEEEEETT-HHHHHHHHHTT-EEEEEEEEEEEETTEEEEEEEEEEEHHHHHHHHHHHH-/-EEEE-SSEEEEE--GGGHHHHHHHHT-HHHHHHHH--SSPPPPPHHHHHHHHHHGGG-SSEEEEEEETTT--EEEEEEEEEEETTTTEEEEEEEE--GGGTTTTHHHHHHHHHHHHHHHHS--SEEEEEEETT-HHHHHHHHHTT-EEEEEEEEEEEETTEEEEEEEEEEEHHHHHHHHHHHH-

Foldseek 3Di:
DFLWDFDWKTKAADDPVCLVVVQQLQPDQVSCCFQPVDRDDDRDDSVVSVVCVVCVVVPQKGKIFIATPPPRHTFWMKIWGPQDLPQQEIEIGITGRHCVCQPVCSLLRVCLGVVVSCLVPGRHFKYKYKGWPVSVSVVVSCVVSQKDFPDKAFQPDAHPNDGTIMTIIMDGPVSNVVVVVVVVD/DFLWDFPWKTKAADDPVCLVVVQLLQPDQVSCCFQPVDRDDDRDDSVVSVVCVVCVVVDQKGKIFIATPPPRHTFWMKIWGPQDLPQQEIEIGITGRHCVCPPVCSLLRVCLGVVVSCLVPGRHFKYKYKGWPVSVSVVVSCVVSQKDFPDKAFQPDAHPNDGTIMTIIMDGPVSSVVVVVVVVD

Organism: Caldicellulosiruptor owensensis (strain ATCC 700167 / DSM 13100 / OL) (NCBI:txid632518)